Protein AF-A0A9X0BWH9-F1 (afdb_monomer)

Sequence (248 aa):
MVLLVTTDRILAALEVIPAARREELELPTTLEAQGPIAHEQLIRLARYLQTDPEYKDHVSHGPTVLSSLLRGTKVYVPPPPKKPEPSAEYLASKARLLAATEQESYNRLLNPNYQPNPDHADPHTSPYTTDGPVEEDTLTISLVSSIFISVLVTGFSVYAALTKFPTSQILASEAVKVLLGLFAALSVAVAESFLYWTYLGKVDRARVKERRVKERKVVIGAVGEENKAVDEGVEVGAEKEEIWGKGG

Nearest PDB structures (foldseek):
  8b6h-assembly1_EG  TM=3.932E-01  e=6.386E-01  Tetrahymena thermophila SB210

Organism: NCBI:txid1303715

Mean predicted aligned error: 21.17 Å

Structure (mmCIF, N/CA/C/O backbone):
data_AF-A0A9X0BWH9-F1
#
_entry.id   AF-A0A9X0BWH9-F1
#
loop_
_atom_site.group_PDB
_atom_site.id
_atom_site.type_symbol
_atom_site.label_atom_id
_atom_site.label_alt_id
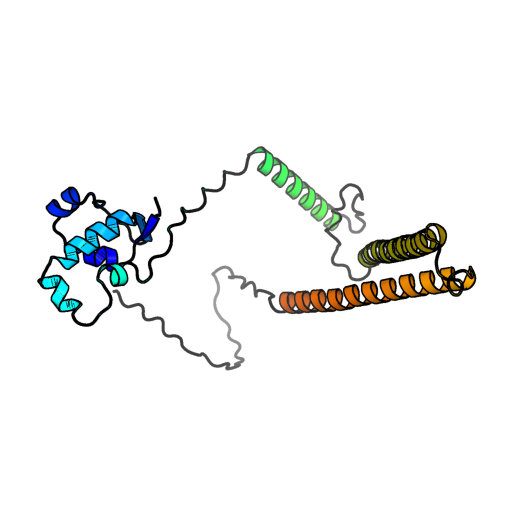_atom_site.label_comp_id
_atom_site.label_asym_id
_atom_site.label_entity_id
_atom_site.label_seq_id
_atom_site.pdbx_PDB_ins_code
_atom_site.Cartn_x
_atom_site.Cartn_y
_atom_site.Cartn_z
_atom_site.occupancy
_atom_site.B_iso_or_equiv
_atom_site.auth_seq_id
_atom_site.auth_comp_id
_atom_site.auth_asym_id
_atom_site.auth_atom_id
_atom_site.pdbx_PDB_model_num
ATOM 1 N N . MET A 1 1 ? -13.972 10.826 26.912 1.00 65.44 1 MET A N 1
ATOM 2 C CA . MET A 1 1 ? -14.413 9.658 27.708 1.00 65.44 1 MET A CA 1
ATOM 3 C C . MET A 1 1 ? -13.903 8.413 26.995 1.00 65.44 1 MET A C 1
ATOM 5 O O . MET A 1 1 ? -14.109 8.320 25.793 1.00 65.44 1 MET A O 1
ATOM 9 N N . VAL A 1 2 ? -13.155 7.534 27.669 1.00 78.88 2 VAL A N 1
ATOM 10 C CA . VAL A 1 2 ? -12.590 6.317 27.049 1.00 78.88 2 VAL A CA 1
ATOM 11 C C . VAL A 1 2 ? -13.646 5.213 27.068 1.00 78.88 2 VAL A C 1
ATOM 13 O O . VAL A 1 2 ? -14.221 4.938 28.124 1.00 78.88 2 VAL A O 1
ATOM 16 N N . LEU A 1 3 ? -13.899 4.607 25.906 1.00 86.19 3 LEU A N 1
ATOM 17 C CA . LEU A 1 3 ? -14.810 3.475 25.750 1.00 86.19 3 LEU A CA 1
ATOM 18 C C . LEU A 1 3 ? -14.009 2.173 25.727 1.00 86.19 3 LEU A C 1
ATOM 20 O O . LEU A 1 3 ? -12.965 2.076 25.078 1.00 86.19 3 LEU A O 1
ATOM 24 N N . LEU A 1 4 ? -14.502 1.179 26.449 1.00 85.62 4 LEU A N 1
ATOM 25 C CA . LEU A 1 4 ? -13.935 -0.156 26.549 1.00 85.62 4 LEU A CA 1
ATOM 26 C C . LEU A 1 4 ? -14.890 -1.154 25.897 1.00 85.62 4 LEU A C 1
ATOM 28 O O . LEU A 1 4 ? -16.089 -0.914 25.803 1.00 85.62 4 LEU A O 1
ATOM 32 N N . VAL A 1 5 ? -14.348 -2.265 25.425 1.00 87.19 5 VAL A N 1
ATOM 33 C CA . VAL A 1 5 ? -15.117 -3.369 24.856 1.00 87.19 5 VAL A CA 1
ATOM 34 C C . VAL A 1 5 ? -15.724 -4.191 25.989 1.00 87.19 5 VAL A C 1
ATOM 36 O O . VAL A 1 5 ? -15.010 -4.625 26.898 1.00 87.19 5 VAL A O 1
ATOM 39 N N . THR A 1 6 ? -17.034 -4.414 25.918 1.00 84.75 6 THR A N 1
ATOM 40 C CA . THR A 1 6 ? -17.780 -5.212 26.897 1.00 84.75 6 THR A CA 1
ATOM 41 C C . THR A 1 6 ? -17.412 -6.693 26.775 1.00 84.75 6 THR A C 1
ATOM 43 O O . THR A 1 6 ? -17.429 -7.254 25.679 1.00 84.75 6 THR A O 1
ATOM 46 N N . THR A 1 7 ? -17.077 -7.327 27.900 1.00 85.69 7 THR A N 1
ATOM 47 C CA . THR A 1 7 ? -16.707 -8.750 27.997 1.00 85.69 7 THR A CA 1
ATOM 48 C C . THR A 1 7 ? -17.787 -9.550 28.722 1.00 85.69 7 THR A C 1
ATOM 50 O O . THR A 1 7 ? -18.562 -8.989 29.496 1.00 85.69 7 THR A O 1
ATOM 53 N N . ASP A 1 8 ? -17.796 -10.873 28.549 1.00 83.31 8 ASP A N 1
ATOM 54 C CA . ASP A 1 8 ? -18.783 -11.767 29.182 1.00 83.31 8 ASP A CA 1
ATOM 55 C C . ASP A 1 8 ? -18.779 -11.669 30.714 1.00 83.31 8 ASP A C 1
ATOM 57 O O . ASP A 1 8 ? -19.807 -11.819 31.362 1.00 83.31 8 ASP A O 1
ATOM 61 N N . ARG A 1 9 ? -17.626 -11.337 31.310 1.00 81.25 9 ARG A N 1
ATOM 62 C CA . ARG A 1 9 ? -17.503 -11.096 32.756 1.00 81.25 9 ARG A CA 1
ATOM 63 C C . ARG A 1 9 ? -18.273 -9.863 33.206 1.00 81.25 9 ARG A C 1
ATOM 65 O O . ARG A 1 9 ? -18.855 -9.870 34.283 1.00 81.25 9 ARG A O 1
ATOM 72 N N . ILE A 1 10 ? -18.254 -8.809 32.392 1.00 83.69 10 ILE A N 1
ATOM 73 C CA . ILE A 1 10 ? -18.993 -7.573 32.661 1.00 83.69 10 ILE A CA 1
ATOM 74 C C . ILE A 1 10 ? -20.494 -7.830 32.487 1.00 83.69 10 ILE A C 1
ATOM 76 O O . ILE A 1 10 ? -21.277 -7.358 33.307 1.00 83.69 10 ILE A O 1
ATOM 80 N N . LEU A 1 11 ? -20.890 -8.617 31.480 1.00 84.19 11 LEU A N 1
ATOM 81 C CA . LEU A 1 11 ? -22.287 -9.016 31.270 1.00 84.19 11 LEU A CA 1
ATOM 82 C C . LEU A 1 11 ? -22.821 -9.861 32.435 1.00 84.19 11 LEU A C 1
ATOM 84 O O . LEU A 1 11 ? -23.846 -9.512 33.012 1.00 84.19 11 LEU A O 1
ATOM 88 N N . ALA A 1 12 ? -22.081 -10.890 32.857 1.00 82.50 12 ALA A N 1
ATOM 89 C CA . ALA A 1 12 ? -22.450 -11.714 34.008 1.00 82.50 12 ALA A CA 1
ATOM 90 C C . ALA A 1 12 ? -22.569 -10.882 35.297 1.00 82.50 12 ALA A C 1
ATOM 92 O O . ALA A 1 12 ? -23.511 -11.042 36.066 1.00 82.50 12 ALA A O 1
ATOM 93 N N . ALA A 1 13 ? -21.647 -9.941 35.516 1.00 79.62 13 ALA A N 1
ATOM 94 C CA . ALA A 1 13 ? -21.687 -9.051 36.672 1.00 79.62 13 ALA A CA 1
ATOM 95 C C . ALA A 1 13 ? -22.885 -8.081 36.649 1.00 79.62 13 ALA A C 1
ATOM 97 O O . ALA A 1 13 ? -23.398 -7.709 37.703 1.00 79.62 13 ALA A O 1
ATOM 98 N N . LEU A 1 14 ? -23.346 -7.676 35.463 1.00 79.75 14 LEU A N 1
ATOM 99 C CA . LEU A 1 14 ? -24.549 -6.859 35.302 1.00 79.75 14 LEU A CA 1
ATOM 100 C C . LEU A 1 14 ? -25.830 -7.650 35.565 1.00 79.75 14 LEU A C 1
ATOM 102 O O . LEU A 1 14 ? -26.753 -7.101 36.167 1.00 79.75 14 LEU A O 1
ATOM 106 N N . GLU A 1 15 ? -25.895 -8.914 35.140 1.00 81.06 15 GLU A N 1
ATOM 107 C CA . GLU A 1 15 ? -27.065 -9.781 35.336 1.00 81.06 15 GLU A CA 1
ATOM 108 C C . GLU A 1 15 ? -27.414 -9.983 36.812 1.00 81.06 15 GLU A C 1
ATOM 110 O O . GLU A 1 15 ? -28.594 -9.968 37.159 1.00 81.06 15 GLU A O 1
ATOM 115 N N . VAL A 1 16 ? -26.403 -10.055 37.681 1.00 80.50 16 VAL A N 1
ATOM 116 C CA . VAL A 1 16 ? -26.568 -10.181 39.141 1.00 80.50 16 VAL A CA 1
ATOM 117 C C . VAL A 1 16 ? -27.272 -8.958 39.758 1.00 80.50 16 VAL A C 1
ATOM 119 O O . VAL A 1 16 ? -27.914 -9.065 40.800 1.00 80.50 16 VAL A O 1
ATOM 122 N N . ILE A 1 17 ? -27.207 -7.786 39.116 1.00 76.81 17 ILE A N 1
ATOM 123 C CA . ILE A 1 17 ? -27.761 -6.538 39.658 1.00 76.81 17 ILE A CA 1
ATOM 124 C C . ILE A 1 17 ? -29.227 -6.361 39.211 1.00 76.81 17 ILE A C 1
ATOM 126 O O . ILE A 1 17 ? -29.485 -6.352 38.004 1.00 76.81 17 ILE A O 1
ATOM 130 N N . PRO A 1 18 ? -30.192 -6.123 40.125 1.00 76.25 18 PRO A N 1
ATOM 131 C CA . PRO A 1 18 ? -31.588 -5.842 39.775 1.00 76.25 18 PRO A CA 1
ATOM 132 C C . PRO A 1 18 ? -31.753 -4.574 38.925 1.00 76.25 18 PRO A C 1
ATOM 134 O O . PRO A 1 18 ? -31.081 -3.570 39.161 1.00 76.25 18 PRO A O 1
ATOM 137 N N . ALA A 1 19 ? -32.707 -4.573 37.987 1.00 69.69 19 ALA A N 1
ATOM 138 C CA . ALA A 1 19 ? -32.936 -3.465 37.048 1.00 69.69 19 ALA A CA 1
ATOM 139 C C . ALA A 1 19 ? -33.138 -2.092 37.727 1.00 69.69 19 ALA A C 1
ATOM 141 O O . ALA A 1 19 ? -32.613 -1.094 37.243 1.00 69.69 19 ALA A O 1
ATOM 142 N N . ALA A 1 20 ? -33.788 -2.052 38.896 1.00 70.38 20 ALA A N 1
ATOM 143 C CA . ALA A 1 20 ? -34.005 -0.822 39.666 1.00 70.38 20 ALA A CA 1
ATOM 144 C C . ALA A 1 20 ? -32.698 -0.125 40.100 1.00 70.38 20 ALA A C 1
ATOM 146 O O . ALA A 1 20 ? -32.633 1.099 40.153 1.00 70.38 20 ALA A O 1
ATOM 147 N N . ARG A 1 21 ? -31.633 -0.892 40.378 1.00 71.06 21 ARG A N 1
ATOM 148 C CA . ARG A 1 21 ? -30.311 -0.347 40.740 1.00 71.06 21 ARG A CA 1
ATOM 149 C C . ARG A 1 21 ? -29.479 0.036 39.516 1.00 71.06 21 ARG A C 1
ATOM 151 O O . ARG A 1 21 ? -28.554 0.833 39.636 1.00 71.06 21 ARG A O 1
ATOM 158 N N . ARG A 1 22 ? -29.794 -0.512 38.337 1.00 72.25 22 ARG A N 1
ATOM 159 C CA . ARG A 1 22 ? -29.106 -0.171 37.079 1.00 72.25 22 ARG A CA 1
ATOM 160 C C . ARG A 1 22 ? -29.438 1.254 36.636 1.00 72.25 22 ARG A C 1
ATOM 162 O O . ARG A 1 22 ? -28.537 1.971 36.207 1.00 72.25 22 ARG A O 1
ATOM 169 N N . GLU A 1 23 ? -30.691 1.671 36.812 1.00 71.44 23 GLU A N 1
ATOM 170 C CA . GLU A 1 23 ? -31.138 3.045 36.543 1.00 71.44 23 GLU A CA 1
ATOM 171 C C . GLU A 1 23 ? -30.507 4.055 37.512 1.00 71.44 23 GLU A C 1
ATOM 173 O O . GLU A 1 23 ? -30.049 5.111 37.084 1.00 71.44 23 GLU A O 1
ATOM 178 N N . GLU A 1 24 ? -30.382 3.701 38.795 1.00 73.25 24 GLU A N 1
ATOM 179 C CA . GLU A 1 24 ? -29.743 4.547 39.816 1.00 73.25 24 GLU A CA 1
ATOM 180 C C . GL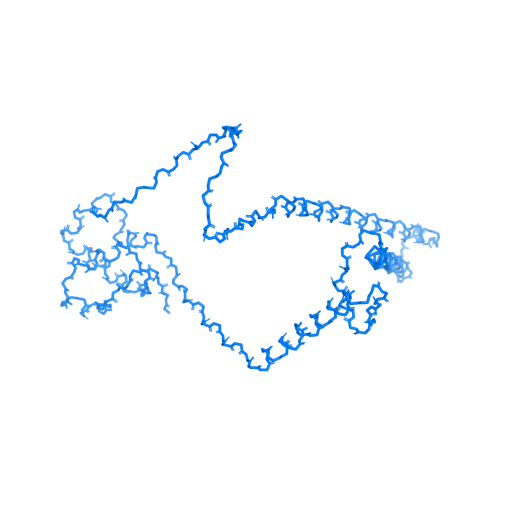U A 1 24 ? -28.234 4.754 39.567 1.00 73.25 24 GLU A C 1
ATOM 182 O O . GLU A 1 24 ? -27.687 5.808 39.886 1.00 73.25 24 GLU A O 1
ATOM 187 N N . LEU A 1 25 ? -27.549 3.768 38.971 1.00 67.38 25 LEU A N 1
ATOM 188 C CA . LEU A 1 25 ? -26.109 3.830 38.676 1.00 67.38 25 LEU A CA 1
ATOM 189 C C . LEU A 1 25 ? -25.762 4.412 37.287 1.00 67.38 25 LEU A C 1
ATOM 191 O O . LEU A 1 25 ? -24.572 4.507 36.959 1.00 67.38 25 LEU A O 1
ATOM 195 N N . GLU A 1 26 ? -26.759 4.827 36.495 1.00 70.75 26 GLU A N 1
ATOM 196 C CA . GLU A 1 26 ? -26.618 5.251 35.086 1.00 70.75 26 GLU A CA 1
ATOM 197 C C . GLU A 1 26 ? -25.954 4.173 34.202 1.00 70.75 26 GLU A C 1
ATOM 199 O O . GLU A 1 26 ? -25.126 4.458 33.323 1.00 70.75 26 GLU A O 1
ATOM 204 N N . LEU A 1 27 ? -26.274 2.903 34.464 1.00 71.19 27 LEU A N 1
ATOM 205 C CA . LEU A 1 27 ? -25.802 1.786 33.652 1.00 71.19 27 LEU A CA 1
ATOM 206 C C . LEU A 1 27 ? -26.703 1.632 32.416 1.00 71.19 27 LEU A C 1
ATOM 208 O O . LEU A 1 27 ? -27.922 1.771 32.535 1.00 71.19 27 LEU A O 1
ATOM 212 N N . PRO A 1 28 ? -26.147 1.328 31.228 1.00 68.44 28 PRO A N 1
ATOM 213 C CA . PRO A 1 28 ? -26.964 1.076 30.050 1.00 68.44 28 PRO A CA 1
ATOM 214 C C . PRO A 1 28 ? -27.880 -0.127 30.308 1.00 68.44 28 PRO A C 1
ATOM 216 O O . PRO A 1 28 ? -27.439 -1.176 30.777 1.00 68.44 28 PRO A O 1
ATOM 219 N N . THR A 1 29 ? -29.166 0.021 30.000 1.00 59.78 29 THR A N 1
ATOM 220 C CA . THR A 1 29 ? -30.195 -1.009 30.214 1.00 59.78 29 THR A CA 1
ATOM 221 C C . THR A 1 29 ? -30.012 -2.230 29.312 1.00 59.78 29 THR A C 1
ATOM 223 O O . THR A 1 29 ? -30.527 -3.301 29.622 1.00 59.78 29 THR A O 1
ATOM 226 N N . THR A 1 30 ? -29.245 -2.091 28.227 1.00 59.59 30 THR A N 1
ATOM 227 C CA . THR A 1 30 ? -28.864 -3.171 27.313 1.00 59.59 30 THR A CA 1
ATOM 228 C C . THR A 1 30 ? -27.383 -3.025 26.958 1.00 59.59 30 THR A C 1
ATOM 230 O O . THR A 1 30 ? -26.974 -2.026 26.371 1.00 59.59 30 THR A O 1
ATOM 233 N N . LEU A 1 31 ? -26.553 -3.990 27.365 1.00 68.06 31 LEU A N 1
ATOM 234 C CA . LEU A 1 31 ? -25.177 -4.103 26.880 1.00 68.06 31 LEU A CA 1
ATOM 235 C C . LEU A 1 31 ? -25.114 -5.258 25.895 1.00 68.06 31 LEU A C 1
ATOM 237 O O . LEU A 1 31 ? -25.458 -6.389 26.227 1.00 68.06 31 LEU A O 1
ATOM 241 N N . GLU A 1 32 ? -24.648 -4.964 24.691 1.00 72.25 32 GLU A N 1
ATOM 242 C CA . GLU A 1 32 ? -24.355 -5.980 23.690 1.00 72.25 32 GLU A CA 1
ATOM 243 C C . GLU A 1 32 ? -22.960 -6.567 23.940 1.00 72.25 32 GLU A C 1
ATOM 245 O O . GLU A 1 32 ? -22.032 -5.865 24.362 1.00 72.25 32 GLU A O 1
ATOM 250 N N . ALA A 1 33 ? -22.790 -7.862 23.666 1.00 70.31 33 ALA A N 1
ATOM 251 C CA . ALA A 1 33 ? -21.473 -8.487 23.678 1.00 70.31 33 ALA A CA 1
ATOM 252 C C . ALA A 1 33 ? -20.550 -7.742 22.698 1.00 70.31 33 ALA A C 1
ATOM 254 O O . ALA A 1 33 ? -20.916 -7.526 21.546 1.00 70.31 33 ALA A O 1
ATOM 255 N N . GLN A 1 34 ? -19.360 -7.335 23.159 1.00 71.38 34 GLN A N 1
ATOM 256 C CA . GLN A 1 34 ? -18.411 -6.477 22.425 1.00 71.38 34 GLN A CA 1
ATOM 257 C C . GLN A 1 34 ? -18.843 -5.009 22.207 1.00 71.38 34 GLN A C 1
ATOM 259 O O . GLN A 1 34 ? -18.142 -4.262 21.520 1.00 71.38 34 GLN A O 1
ATOM 264 N N . GLY A 1 35 ? -19.939 -4.553 22.819 1.00 78.50 35 GLY A N 1
ATOM 265 C CA . GLY A 1 35 ? -20.378 -3.158 22.749 1.00 78.50 35 GLY A CA 1
ATOM 266 C C . GLY A 1 35 ? -19.480 -2.186 23.535 1.00 78.50 35 GLY A C 1
ATOM 267 O O . GLY A 1 35 ? -18.651 -2.620 24.345 1.00 78.50 35 GLY A O 1
ATOM 268 N N . PRO A 1 36 ? -19.634 -0.866 23.329 1.00 83.44 36 PRO A N 1
ATOM 269 C CA . PRO A 1 36 ? -18.893 0.151 24.068 1.00 83.44 36 PRO A CA 1
ATOM 270 C C . PRO A 1 36 ? -19.440 0.344 25.490 1.00 83.44 36 PRO A C 1
ATOM 272 O O . PRO A 1 36 ? -20.611 0.668 25.672 1.00 83.44 36 PRO A O 1
ATOM 275 N N . ILE A 1 37 ? -18.571 0.245 26.496 1.00 82.00 37 ILE A N 1
ATOM 276 C CA . ILE A 1 37 ? -18.865 0.615 27.887 1.00 82.00 37 ILE A CA 1
ATOM 277 C C . ILE A 1 37 ? -17.932 1.736 28.354 1.00 82.00 37 ILE A C 1
ATOM 279 O O . ILE A 1 37 ? -16.727 1.711 28.084 1.00 82.00 37 ILE A O 1
ATOM 283 N N . ALA A 1 38 ? -18.461 2.745 29.051 1.00 86.44 38 ALA A N 1
ATOM 284 C CA . ALA A 1 38 ? -17.623 3.812 29.587 1.00 86.44 38 ALA A CA 1
ATOM 285 C C . ALA A 1 38 ? -16.824 3.320 30.803 1.00 86.44 38 ALA A C 1
ATOM 287 O O . ALA A 1 38 ? -17.342 2.622 31.675 1.00 86.44 38 ALA A O 1
ATOM 288 N N . HIS A 1 39 ? -15.563 3.744 30.908 1.00 84.50 39 HIS A N 1
ATOM 289 C CA . HIS A 1 39 ? -14.718 3.385 32.051 1.00 84.50 39 HIS A CA 1
ATOM 290 C C . HIS A 1 39 ? -15.324 3.795 33.412 1.00 84.50 39 HIS A C 1
ATOM 292 O O . HIS A 1 39 ? -15.269 3.029 34.369 1.00 84.50 39 HIS A O 1
ATOM 298 N N . GLU A 1 40 ? -15.986 4.955 33.487 1.00 85.00 40 GLU A N 1
ATOM 299 C CA . GLU A 1 40 ? -16.678 5.433 34.697 1.00 85.00 40 GLU A CA 1
ATOM 300 C C . GLU A 1 40 ? -17.807 4.495 35.151 1.00 85.00 40 GLU A C 1
ATOM 302 O O . GLU A 1 40 ? -17.987 4.256 36.346 1.00 85.00 40 GLU A O 1
ATOM 307 N N . GLN A 1 41 ? -18.540 3.912 34.199 1.00 84.44 41 GLN A N 1
ATOM 308 C CA . GLN A 1 41 ? -19.623 2.967 34.481 1.00 84.44 41 GLN A CA 1
ATOM 309 C C . GLN A 1 41 ? -19.074 1.674 35.095 1.00 84.44 41 GLN A C 1
ATOM 311 O O . GLN A 1 41 ? -19.633 1.166 36.066 1.00 84.44 41 GLN A O 1
ATOM 316 N N . LEU A 1 42 ? -17.923 1.195 34.608 1.00 85.00 42 LEU A N 1
ATOM 317 C CA . LEU A 1 42 ? -17.224 0.048 35.197 1.00 85.00 42 LEU A CA 1
ATOM 318 C C . LEU A 1 42 ? -16.743 0.321 36.622 1.00 85.00 42 LEU A C 1
ATOM 320 O O . LEU A 1 42 ? -16.823 -0.563 37.472 1.00 85.00 42 LEU A O 1
ATOM 324 N N . ILE A 1 43 ? -16.272 1.537 36.907 1.00 86.00 43 ILE A N 1
ATOM 325 C CA . ILE A 1 43 ? -15.848 1.918 38.259 1.00 86.00 43 ILE A CA 1
ATOM 326 C C . ILE A 1 43 ? -17.039 1.908 39.226 1.00 86.00 43 ILE A C 1
ATOM 328 O O . ILE A 1 43 ? -16.908 1.416 40.350 1.00 86.00 43 ILE A O 1
ATOM 332 N N . ARG A 1 44 ? -18.194 2.445 38.816 1.00 85.50 44 ARG A N 1
ATOM 333 C CA . ARG A 1 44 ? -19.414 2.447 39.644 1.00 85.50 44 ARG A CA 1
ATOM 334 C C . ARG A 1 44 ? -19.917 1.029 39.901 1.00 85.50 44 ARG A C 1
ATOM 336 O O . ARG A 1 44 ? -20.203 0.689 41.047 1.00 85.50 44 ARG A O 1
ATOM 343 N N . LEU A 1 45 ? -19.928 0.193 38.863 1.00 83.31 45 LEU A N 1
ATOM 344 C CA . LEU A 1 45 ? -20.291 -1.218 38.963 1.00 83.31 45 LEU A CA 1
ATOM 345 C C . LEU A 1 45 ? -19.347 -1.981 39.905 1.00 83.31 45 LEU A C 1
ATOM 347 O O . LEU A 1 45 ? -19.804 -2.701 40.788 1.00 83.31 45 LEU A O 1
ATOM 351 N N . ALA A 1 46 ? -18.035 -1.767 39.793 1.00 85.50 46 ALA A N 1
ATOM 352 C CA . ALA A 1 46 ? -17.062 -2.414 40.668 1.00 85.50 46 ALA A CA 1
ATOM 353 C C . ALA A 1 46 ? -17.207 -1.993 42.139 1.00 85.50 46 ALA A C 1
ATOM 355 O O . ALA A 1 46 ? -17.072 -2.836 43.024 1.00 85.50 46 ALA A O 1
ATOM 356 N N . ARG A 1 47 ? -17.501 -0.711 42.412 1.00 84.38 47 ARG A N 1
ATOM 357 C CA . ARG A 1 47 ? -17.764 -0.231 43.782 1.00 84.38 47 ARG A CA 1
ATOM 358 C C . ARG A 1 47 ? -19.000 -0.887 44.387 1.00 84.38 47 ARG A C 1
ATOM 360 O O . ARG A 1 47 ? -18.957 -1.271 45.550 1.00 84.38 47 ARG A O 1
ATOM 367 N N . TYR A 1 48 ? -20.064 -1.039 43.603 1.00 80.88 48 TYR A N 1
ATOM 368 C CA . TYR A 1 48 ? -21.293 -1.686 44.057 1.00 80.88 48 TYR A CA 1
ATOM 369 C C . TYR A 1 48 ? -21.065 -3.164 44.403 1.00 80.88 48 TYR A C 1
ATOM 371 O O . TYR A 1 48 ? -21.400 -3.615 45.496 1.00 80.88 48 TYR A O 1
ATOM 379 N N . LEU A 1 49 ? -20.390 -3.902 43.523 1.00 78.75 49 LEU A N 1
ATOM 380 C CA . LEU A 1 49 ? -20.064 -5.312 43.757 1.00 78.75 49 LEU A CA 1
ATOM 381 C C . LEU A 1 49 ? -19.086 -5.522 44.920 1.00 78.75 49 LEU A C 1
ATOM 383 O O . LEU A 1 49 ? -19.048 -6.589 45.518 1.00 78.75 49 LEU A O 1
ATOM 387 N N . GLN A 1 50 ? -18.291 -4.508 45.264 1.00 80.00 50 GLN A N 1
ATOM 388 C CA . GLN A 1 50 ? -17.417 -4.552 46.434 1.00 80.00 50 GLN A CA 1
ATOM 389 C C . GLN A 1 50 ? -18.186 -4.392 47.757 1.00 80.00 50 GLN A C 1
ATOM 391 O O . GLN A 1 50 ? -17.709 -4.858 48.794 1.00 80.00 50 GLN A O 1
ATOM 396 N N . THR A 1 51 ? -19.345 -3.726 47.735 1.00 79.00 51 THR A N 1
ATOM 397 C CA . THR A 1 51 ? -20.218 -3.571 48.911 1.00 79.00 51 THR A CA 1
ATOM 398 C C . THR A 1 51 ? -21.141 -4.764 49.147 1.00 79.00 51 THR A C 1
ATOM 400 O O . THR A 1 51 ? -21.683 -4.888 50.243 1.00 79.00 51 THR A O 1
ATOM 403 N N . ASP A 1 52 ? -21.291 -5.644 48.159 1.00 75.44 52 ASP A N 1
ATOM 404 C CA . ASP A 1 52 ? -22.126 -6.838 48.244 1.00 75.44 52 ASP A CA 1
ATOM 405 C C . ASP A 1 52 ? -21.354 -8.010 48.899 1.00 75.44 52 ASP A C 1
ATOM 407 O O . ASP A 1 52 ? -20.320 -8.435 48.367 1.00 75.44 52 ASP A O 1
ATOM 411 N N . PRO A 1 53 ? -21.788 -8.523 50.070 1.00 66.75 53 PRO A N 1
ATOM 412 C CA . PRO A 1 53 ? -21.096 -9.613 50.758 1.00 66.75 53 PRO A CA 1
ATOM 413 C C . PRO A 1 53 ? -21.148 -10.936 49.980 1.00 66.75 53 PRO A C 1
ATOM 415 O O . PRO A 1 53 ? -20.189 -11.701 50.052 1.00 66.75 53 PRO A O 1
ATOM 418 N N . GLU A 1 54 ? -22.205 -11.178 49.197 1.00 66.69 54 GLU A N 1
ATOM 419 C CA . GLU A 1 54 ? -22.406 -12.429 48.451 1.00 66.69 54 GLU A CA 1
ATOM 420 C C . GLU A 1 54 ? -21.411 -12.534 47.282 1.00 66.69 54 GLU A C 1
ATOM 422 O O . GLU A 1 54 ? -20.813 -13.579 47.036 1.00 66.69 54 GLU A O 1
ATOM 427 N N . TYR A 1 55 ? -21.118 -11.406 46.627 1.00 66.31 55 TYR A N 1
ATOM 428 C CA . TYR A 1 55 ? -20.108 -11.328 45.568 1.00 66.31 55 TYR A CA 1
ATOM 429 C C . TYR A 1 55 ? -18.667 -11.359 46.111 1.00 66.31 55 TYR A C 1
ATOM 431 O O . TYR A 1 55 ? -17.746 -11.857 45.455 1.00 66.31 55 TYR A O 1
ATOM 439 N N . LYS A 1 56 ? -18.451 -10.836 47.323 1.00 66.06 56 LYS A N 1
ATOM 440 C CA . LYS A 1 56 ? -17.131 -10.757 47.963 1.00 66.06 56 LYS A CA 1
ATOM 441 C C . LYS A 1 56 ? -16.566 -12.134 48.329 1.00 66.06 56 LYS A C 1
ATOM 443 O O . LYS A 1 56 ? -15.361 -12.345 48.154 1.00 66.06 56 LYS A O 1
ATOM 448 N N . ASP A 1 57 ? -17.412 -13.068 48.761 1.00 62.88 57 ASP A N 1
ATOM 449 C CA . ASP A 1 57 ? -16.998 -14.432 49.124 1.00 62.88 57 ASP A CA 1
ATOM 450 C C . ASP A 1 57 ? -16.416 -15.202 47.925 1.00 62.88 57 ASP A C 1
ATOM 452 O O . ASP A 1 57 ? -15.450 -15.956 48.067 1.00 62.88 57 ASP A O 1
ATOM 456 N N . HIS A 1 58 ? -16.897 -14.924 46.709 1.00 61.53 58 HIS A N 1
ATOM 457 C CA . HIS A 1 58 ? -16.388 -15.531 45.474 1.00 61.53 58 HIS A CA 1
ATOM 458 C C . HIS A 1 58 ? -15.006 -15.013 45.029 1.00 61.53 58 HIS A C 1
ATOM 460 O O . HIS A 1 58 ? -14.363 -15.635 44.179 1.00 61.53 58 HIS A O 1
ATOM 4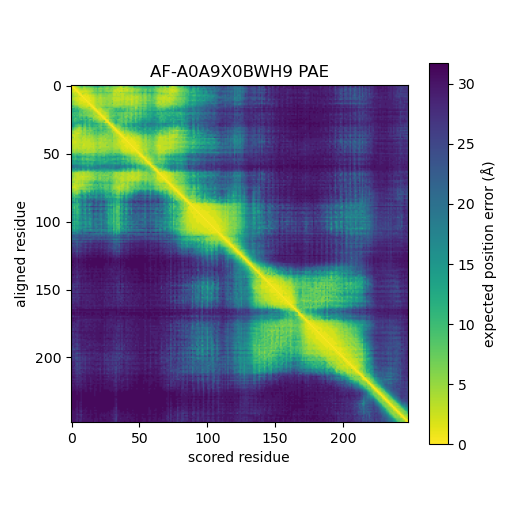66 N N . VAL A 1 59 ? -14.522 -13.894 45.584 1.00 61.59 59 VAL A N 1
ATOM 467 C CA . VAL A 1 59 ? -13.270 -13.224 45.162 1.00 61.59 59 VAL A CA 1
ATOM 468 C C . VAL A 1 59 ? -12.228 -13.182 46.295 1.00 61.59 59 VAL A C 1
ATOM 470 O O . VAL A 1 59 ? -11.174 -12.563 46.153 1.00 61.59 59 VAL A O 1
ATOM 473 N N . SER A 1 60 ? -12.469 -13.891 47.405 1.00 56.69 60 SER A N 1
ATOM 474 C CA . SER A 1 60 ? -11.729 -13.783 48.677 1.00 56.69 60 SER A CA 1
ATOM 475 C C . SER A 1 60 ? -10.201 -14.029 48.623 1.00 56.69 60 SER A C 1
ATOM 477 O O . SER A 1 60 ? -9.515 -13.757 49.607 1.00 56.69 60 SER A O 1
ATOM 479 N N . HIS A 1 61 ? -9.630 -14.481 47.498 1.00 51.47 61 HIS A N 1
ATOM 480 C CA . HIS A 1 61 ? -8.177 -14.648 47.306 1.00 51.47 61 HIS A CA 1
ATOM 481 C C . HIS A 1 61 ? -7.627 -14.039 45.997 1.00 51.47 61 HIS A C 1
ATOM 483 O O . HIS A 1 61 ? -6.568 -14.444 45.517 1.00 51.47 61 HIS A O 1
ATOM 489 N N . GLY A 1 62 ? -8.331 -13.070 45.400 1.00 57.38 62 GLY A N 1
ATOM 490 C CA . GLY A 1 62 ? -8.011 -12.526 44.076 1.00 57.38 62 GLY A CA 1
ATOM 491 C C . GLY A 1 62 ? -7.686 -11.025 44.024 1.00 57.38 62 GLY A C 1
ATOM 492 O O . GLY A 1 62 ? -7.819 -10.306 45.014 1.00 57.38 62 GLY A O 1
ATOM 493 N N . PRO A 1 63 ? -7.256 -10.527 42.848 1.00 64.06 63 PRO A N 1
ATOM 494 C CA . PRO A 1 63 ? -7.054 -9.099 42.604 1.00 64.06 63 PRO A CA 1
ATOM 495 C C . PRO A 1 63 ? -8.401 -8.339 42.682 1.00 64.06 63 PRO A C 1
ATOM 497 O O . PRO A 1 63 ? -9.465 -8.952 42.606 1.00 64.06 63 PRO A O 1
ATOM 500 N N . THR A 1 64 ? -8.378 -7.010 42.866 1.00 79.12 64 THR A N 1
ATOM 501 C CA . THR A 1 64 ? -9.581 -6.183 43.135 1.00 79.12 64 THR A CA 1
ATOM 502 C C . THR A 1 64 ? -10.729 -6.436 42.143 1.00 79.12 64 THR A C 1
ATOM 504 O O . THR A 1 64 ? -10.481 -6.703 40.969 1.00 79.12 64 THR A O 1
ATOM 507 N N . VAL A 1 65 ? -11.992 -6.289 42.568 1.00 82.31 65 VAL A N 1
ATOM 508 C CA . VAL A 1 65 ? -13.182 -6.512 41.709 1.00 82.31 65 VAL A CA 1
ATOM 509 C C . VAL A 1 65 ? -13.109 -5.730 40.391 1.00 82.31 65 VAL A C 1
ATOM 511 O O . VAL A 1 65 ? -13.418 -6.251 39.326 1.00 82.31 65 VAL A O 1
ATOM 514 N N . LEU A 1 66 ? -12.610 -4.494 40.424 1.00 83.25 66 LEU A N 1
ATOM 515 C CA . LEU A 1 66 ? -12.393 -3.713 39.206 1.00 83.25 66 LEU A CA 1
ATOM 516 C C . LEU A 1 66 ? -11.362 -4.368 38.273 1.00 83.25 66 LEU A C 1
ATOM 518 O O . LEU A 1 66 ? -11.560 -4.425 37.063 1.00 83.25 66 LEU A O 1
ATOM 522 N N . SER A 1 67 ? -10.264 -4.891 38.819 1.00 83.62 67 SER A N 1
ATOM 523 C CA . SER A 1 67 ? -9.228 -5.554 38.023 1.00 83.62 67 SER A CA 1
ATOM 524 C C . SER A 1 67 ? -9.704 -6.867 37.392 1.00 83.62 67 SER A C 1
ATOM 526 O O . SER A 1 67 ? -9.240 -7.216 36.306 1.00 83.62 67 SER A O 1
ATOM 528 N N . SER A 1 68 ? -10.649 -7.578 38.021 1.00 82.88 68 SER A N 1
ATOM 529 C CA . SER A 1 68 ? -11.230 -8.796 37.447 1.00 82.88 68 SER A CA 1
ATOM 530 C C . SER A 1 68 ? -12.170 -8.486 36.275 1.00 82.88 68 SER A C 1
ATOM 532 O O . SER A 1 68 ? -12.175 -9.248 35.302 1.00 82.88 68 SER A O 1
ATOM 534 N N . LEU A 1 69 ? -12.872 -7.345 36.335 1.00 83.50 69 LEU A N 1
ATOM 535 C CA . LEU A 1 69 ? -13.748 -6.816 35.281 1.00 83.50 69 LEU A CA 1
ATOM 536 C C . LEU A 1 69 ? -12.973 -6.210 34.103 1.00 83.50 69 LEU A C 1
ATOM 538 O O . LEU A 1 69 ? -13.354 -6.405 32.953 1.00 83.50 69 LEU A O 1
ATOM 542 N N . LEU A 1 70 ? -11.857 -5.523 34.370 1.00 85.38 70 LEU A N 1
ATOM 543 C CA . LEU A 1 70 ? -10.977 -4.961 33.334 1.00 85.38 70 LEU A CA 1
ATOM 544 C C . LEU A 1 70 ? -10.119 -6.026 32.632 1.00 85.38 70 LEU A C 1
ATOM 546 O O . LEU A 1 70 ? -9.479 -5.761 31.610 1.00 85.38 70 LEU A O 1
ATOM 550 N N . ARG A 1 71 ? -10.069 -7.252 33.164 1.00 80.81 71 ARG A N 1
ATOM 551 C CA . ARG A 1 71 ? -9.249 -8.315 32.588 1.00 80.81 71 ARG A CA 1
ATOM 552 C C . ARG A 1 71 ? -9.817 -8.739 31.234 1.00 80.81 71 ARG A C 1
ATOM 554 O O . ARG A 1 71 ? -10.877 -9.349 31.158 1.00 80.81 71 ARG A O 1
ATOM 561 N N . GLY A 1 72 ? -9.069 -8.445 30.173 1.00 77.31 72 GLY A N 1
ATOM 562 C CA . GLY A 1 72 ? -9.458 -8.762 28.797 1.00 77.31 72 GLY A CA 1
ATOM 563 C C . GLY A 1 72 ? -10.273 -7.670 28.100 1.00 77.31 72 GLY A C 1
ATOM 564 O O . GLY A 1 72 ? -10.602 -7.843 26.928 1.00 77.31 72 GLY A O 1
ATOM 565 N N . THR A 1 73 ? -10.555 -6.538 28.757 1.00 83.00 73 THR A N 1
ATOM 566 C CA . THR A 1 73 ? -11.166 -5.385 28.078 1.00 83.00 73 THR A CA 1
ATOM 567 C C . THR A 1 73 ? -10.146 -4.720 27.161 1.00 83.00 73 THR A C 1
ATOM 569 O O . THR A 1 73 ? -9.003 -4.486 27.560 1.00 83.00 73 THR A O 1
ATOM 572 N N . LYS A 1 74 ? -10.558 -4.389 25.939 1.00 84.25 74 LYS A N 1
ATOM 573 C CA . LYS A 1 74 ? -9.767 -3.599 24.986 1.00 84.25 74 LYS A CA 1
ATOM 574 C C . LYS A 1 74 ? -10.402 -2.226 24.816 1.00 84.25 74 LYS A C 1
ATOM 576 O O . LYS A 1 74 ? -11.578 -2.052 25.120 1.00 84.25 74 LYS A O 1
ATOM 581 N N . VAL A 1 75 ? -9.637 -1.254 24.332 1.00 87.06 75 VAL A N 1
ATOM 582 C CA . VAL A 1 75 ? -10.198 0.046 23.939 1.00 87.06 75 VAL A CA 1
ATOM 583 C C . VAL A 1 75 ? -11.152 -0.179 22.766 1.00 87.06 75 VAL A C 1
ATOM 585 O O . VAL A 1 75 ? -10.775 -0.822 21.786 1.00 87.06 75 VAL A O 1
ATOM 588 N N . TYR A 1 76 ? -12.384 0.317 22.881 1.00 84.19 76 TYR A N 1
ATOM 589 C CA . TYR A 1 76 ? -13.370 0.230 21.811 1.00 84.19 76 TYR A CA 1
ATOM 590 C C . TYR A 1 76 ? -12.972 1.180 20.682 1.00 84.19 76 TYR A C 1
ATOM 592 O O . TYR A 1 76 ? -12.876 2.394 20.875 1.00 84.19 76 TYR A O 1
ATOM 600 N N . VAL A 1 77 ? -12.744 0.611 19.502 1.00 83.38 77 VAL A N 1
ATOM 601 C CA . VAL A 1 77 ? -12.530 1.359 18.265 1.00 83.38 77 VAL A CA 1
ATOM 602 C C . VAL A 1 77 ? -13.809 1.212 17.446 1.00 83.38 77 VAL A C 1
ATOM 604 O O . VAL A 1 77 ? -14.192 0.076 17.159 1.00 83.38 77 VAL A O 1
ATOM 607 N N . PRO A 1 78 ? -14.497 2.315 17.098 1.00 79.50 78 PRO A N 1
ATOM 608 C CA . PRO A 1 78 ? -15.730 2.227 16.332 1.00 79.50 78 PRO A CA 1
ATOM 609 C C . PRO A 1 78 ? -15.465 1.531 14.992 1.00 79.50 78 PRO A C 1
ATOM 611 O O . PRO A 1 78 ? -14.384 1.710 14.417 1.00 79.50 78 PRO A O 1
ATOM 614 N N . PRO A 1 79 ? -16.431 0.747 14.481 1.00 80.00 79 PRO A N 1
ATOM 615 C CA . PRO A 1 79 ? -16.286 0.116 13.182 1.00 80.00 79 PRO A CA 1
ATOM 616 C C . PRO A 1 79 ? -15.995 1.197 12.135 1.00 80.00 79 PRO A C 1
ATOM 618 O O . PRO A 1 79 ? -16.598 2.277 12.188 1.00 80.00 79 PRO A O 1
ATOM 621 N N . PRO A 1 80 ? -15.061 0.944 11.202 1.00 80.56 80 PRO A N 1
ATOM 622 C CA . PRO A 1 80 ? -14.735 1.913 10.173 1.00 80.56 80 PRO A CA 1
ATOM 623 C C . PRO A 1 80 ? -16.019 2.297 9.429 1.00 80.56 80 PRO A C 1
ATOM 625 O O . PRO A 1 80 ? -16.861 1.425 9.178 1.00 80.56 80 PRO A O 1
ATOM 628 N N . PRO A 1 81 ? -16.198 3.587 9.095 1.00 78.94 81 PRO A N 1
ATOM 629 C CA . PRO A 1 81 ? -17.383 4.035 8.384 1.00 78.94 81 PRO A CA 1
ATOM 630 C C . PRO A 1 81 ? -17.570 3.190 7.123 1.00 78.94 81 PRO A C 1
ATOM 632 O O . PRO A 1 81 ? -16.595 2.815 6.461 1.00 78.94 81 PRO A O 1
ATOM 635 N N . LYS A 1 82 ? -18.829 2.871 6.803 1.00 76.31 82 LYS A N 1
ATOM 636 C CA . LYS A 1 82 ? -19.156 2.145 5.573 1.00 76.31 82 LYS A CA 1
ATOM 637 C C . LYS A 1 82 ? -18.530 2.908 4.409 1.00 76.31 82 LYS A C 1
ATOM 639 O O . LYS A 1 82 ? -18.718 4.119 4.297 1.00 76.31 82 LYS A O 1
ATOM 644 N N . LYS A 1 83 ? -17.739 2.208 3.592 1.00 75.88 83 LYS A N 1
ATOM 645 C CA . LYS A 1 83 ? -17.092 2.814 2.426 1.00 75.88 83 LYS A CA 1
ATOM 646 C C . LYS A 1 83 ? -18.183 3.477 1.577 1.00 75.88 83 LYS A C 1
ATOM 648 O O . LYS A 1 83 ? -19.223 2.842 1.389 1.00 75.88 83 LYS A O 1
ATOM 653 N N . PRO A 1 84 ? -17.978 4.721 1.112 1.00 76.69 84 PRO A N 1
ATOM 654 C CA . PRO A 1 84 ? -18.952 5.370 0.251 1.00 76.69 84 PRO A CA 1
ATOM 655 C C . PRO A 1 84 ? -19.205 4.486 -0.969 1.00 76.69 84 PRO A C 1
ATOM 657 O O . PRO A 1 84 ? -18.284 3.837 -1.476 1.00 76.69 84 PRO A O 1
ATOM 660 N N . GLU A 1 85 ? -20.458 4.442 -1.410 1.00 76.75 85 GLU A N 1
ATOM 661 C CA . GLU A 1 85 ? -20.803 3.756 -2.648 1.00 76.75 85 GLU A CA 1
ATOM 662 C C . GLU A 1 85 ? -19.994 4.384 -3.798 1.00 76.75 85 GLU A C 1
ATOM 664 O O . GLU A 1 85 ? -19.830 5.609 -3.841 1.00 76.75 85 GLU A O 1
ATOM 669 N N . PRO A 1 86 ? -19.408 3.571 -4.694 1.00 79.19 86 PRO A N 1
ATOM 670 C CA . PRO A 1 86 ? -18.607 4.091 -5.793 1.00 79.19 86 PRO A CA 1
ATOM 671 C C . PRO A 1 86 ? -19.461 5.005 -6.679 1.00 79.19 86 PRO A C 1
ATOM 673 O O . PRO A 1 86 ? -20.595 4.667 -7.015 1.00 79.19 86 PRO A O 1
ATOM 676 N N . SER A 1 87 ? -18.917 6.160 -7.072 1.00 86.75 87 SER A N 1
ATOM 677 C CA . SER A 1 87 ? -19.634 7.103 -7.933 1.00 86.75 87 SER A CA 1
ATOM 678 C C . SER A 1 87 ? -19.978 6.466 -9.286 1.00 86.75 87 SER A C 1
ATOM 680 O O . SER A 1 87 ? -19.204 5.680 -9.840 1.00 86.75 87 SER A O 1
ATOM 682 N N . ALA A 1 88 ? -21.135 6.823 -9.853 1.00 88.44 88 ALA A N 1
ATOM 683 C CA . ALA A 1 88 ? -21.569 6.311 -11.156 1.00 88.44 88 ALA A CA 1
ATOM 684 C C . ALA A 1 88 ? -20.569 6.652 -12.277 1.00 88.44 88 ALA A C 1
ATOM 686 O O . ALA A 1 88 ? -20.340 5.842 -13.173 1.00 88.44 88 ALA A O 1
ATOM 687 N N . GLU A 1 89 ? -19.909 7.810 -12.185 1.00 89.94 89 GLU A N 1
ATOM 688 C CA . GLU A 1 89 ? -18.842 8.212 -13.107 1.00 89.94 89 GLU A CA 1
ATOM 689 C C . GLU A 1 89 ? -17.638 7.263 -13.056 1.00 89.94 89 GLU A C 1
ATOM 691 O O . GLU A 1 89 ? -17.089 6.904 -14.099 1.00 89.94 89 GLU A O 1
ATOM 696 N N . TYR A 1 90 ? -17.249 6.806 -11.860 1.00 88.88 90 TYR A N 1
ATOM 697 C CA . TYR A 1 90 ? -16.155 5.848 -11.691 1.00 88.88 90 TYR A CA 1
ATOM 698 C C . TYR A 1 90 ? -16.510 4.471 -12.263 1.00 88.88 90 TYR A C 1
ATOM 700 O O . TYR A 1 90 ? -15.679 3.811 -12.885 1.00 88.88 90 TYR A O 1
ATOM 708 N N . LEU A 1 91 ? -17.758 4.029 -12.095 1.00 91.81 91 LEU A N 1
ATOM 709 C CA . LEU A 1 91 ? -18.216 2.779 -12.699 1.00 91.81 91 LEU A CA 1
ATOM 710 C C . LEU A 1 91 ? -18.262 2.877 -14.226 1.00 91.81 91 LEU A C 1
ATOM 712 O O . LEU A 1 91 ? -17.830 1.944 -14.902 1.00 91.81 91 LEU A O 1
ATOM 716 N N . A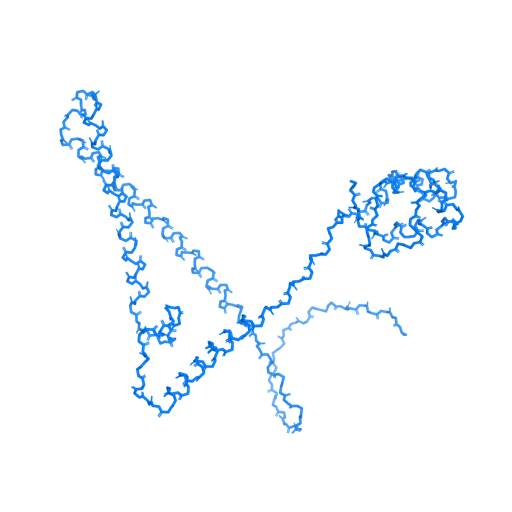LA A 1 92 ? -18.715 4.011 -14.763 1.00 91.88 92 ALA A N 1
ATOM 717 C CA . ALA A 1 92 ? -18.731 4.260 -16.199 1.00 91.88 92 ALA A CA 1
ATOM 718 C C . ALA A 1 92 ? -17.311 4.283 -16.791 1.00 91.88 92 ALA A C 1
ATOM 720 O O . ALA A 1 92 ? -17.071 3.664 -17.829 1.00 91.88 92 ALA A O 1
ATOM 721 N N . SER A 1 93 ? -16.351 4.933 -16.123 1.00 90.25 93 SER A N 1
ATOM 722 C CA . SER A 1 93 ? -14.956 4.958 -16.581 1.00 90.25 93 SER A CA 1
ATOM 723 C C . SER A 1 93 ? -14.302 3.579 -16.494 1.00 90.25 93 SER A C 1
ATOM 725 O O . SER A 1 93 ? -13.661 3.148 -17.453 1.00 90.25 93 SER A O 1
ATOM 727 N N . LYS A 1 94 ? -14.536 2.834 -15.408 1.00 92.56 94 LYS A N 1
ATOM 728 C CA . LYS A 1 94 ? -14.048 1.458 -15.258 1.00 92.56 94 LYS A CA 1
ATOM 729 C C . LYS A 1 94 ? -14.635 0.525 -16.317 1.00 92.56 94 LYS A C 1
ATOM 731 O O . LYS A 1 94 ? -13.892 -0.242 -16.921 1.00 92.56 94 LYS A O 1
ATOM 736 N N . ALA A 1 95 ? -15.943 0.596 -16.562 1.00 93.81 95 ALA A N 1
ATOM 737 C CA . ALA A 1 95 ? -16.601 -0.203 -17.592 1.00 93.81 95 ALA A CA 1
ATOM 738 C C . ALA A 1 95 ? -16.058 0.131 -18.988 1.00 93.81 95 ALA A C 1
ATOM 740 O O . ALA A 1 95 ? -15.796 -0.776 -19.772 1.00 93.81 95 ALA A O 1
ATOM 741 N N . ARG A 1 96 ? -15.809 1.418 -19.271 1.00 92.38 96 ARG A N 1
ATOM 742 C CA . ARG A 1 96 ? -15.189 1.856 -20.527 1.00 92.38 96 ARG A CA 1
ATOM 743 C C . ARG A 1 96 ? -13.775 1.298 -20.703 1.00 92.38 96 ARG A C 1
ATOM 745 O O . ARG A 1 96 ? -13.461 0.832 -21.793 1.00 92.38 96 ARG A O 1
ATOM 752 N N . LEU A 1 97 ? -12.937 1.342 -19.664 1.00 92.00 97 LEU A N 1
ATOM 753 C CA . LEU A 1 97 ? -11.577 0.790 -19.720 1.00 92.00 97 LEU A CA 1
ATOM 754 C C . LEU A 1 97 ? -11.602 -0.726 -19.935 1.00 92.00 97 LEU A C 1
ATOM 756 O O . LEU A 1 97 ? -10.897 -1.226 -20.804 1.00 92.00 97 LEU A O 1
ATOM 760 N N . LEU A 1 98 ? -12.466 -1.447 -19.214 1.00 92.38 98 LEU A N 1
ATOM 761 C CA . LEU A 1 98 ? -12.619 -2.893 -19.393 1.00 92.38 98 LEU A CA 1
ATOM 762 C C . LEU A 1 98 ? -13.083 -3.244 -20.810 1.00 92.38 98 LEU A C 1
ATOM 764 O O . LEU A 1 98 ? -12.476 -4.098 -21.451 1.00 92.38 98 LEU A O 1
ATOM 768 N N . ALA A 1 99 ? -14.086 -2.535 -21.332 1.00 92.44 99 ALA A N 1
ATOM 769 C CA . ALA A 1 99 ? -14.570 -2.745 -22.693 1.00 92.44 99 ALA A CA 1
ATOM 770 C C . ALA A 1 99 ? -13.481 -2.476 -23.747 1.00 92.44 99 ALA A C 1
ATOM 772 O O . ALA A 1 99 ? -13.366 -3.225 -24.713 1.00 92.44 99 ALA A O 1
ATOM 773 N N . ALA A 1 100 ? -12.648 -1.446 -23.554 1.00 90.12 100 ALA A N 1
ATOM 774 C CA . ALA A 1 100 ? -11.519 -1.174 -24.443 1.00 90.12 100 ALA A CA 1
ATOM 775 C C . ALA A 1 100 ? -10.495 -2.323 -24.426 1.00 90.12 100 ALA A C 1
ATOM 777 O O . ALA A 1 100 ? -10.113 -2.816 -25.486 1.00 90.12 100 ALA A O 1
ATOM 778 N N . THR A 1 101 ? -10.125 -2.813 -23.237 1.00 89.81 101 THR A N 1
ATOM 779 C CA . THR A 1 101 ? -9.187 -3.943 -23.111 1.00 89.81 101 THR A CA 1
ATOM 780 C C . THR A 1 101 ? -9.735 -5.236 -23.720 1.00 89.81 101 THR A C 1
ATOM 782 O O . THR A 1 101 ? -8.999 -5.974 -24.379 1.00 89.81 101 THR A O 1
ATOM 785 N N . GLU A 1 102 ? -11.033 -5.510 -23.554 1.00 90.19 102 GLU A N 1
ATOM 786 C CA . GLU A 1 102 ? -11.685 -6.684 -24.137 1.00 90.19 102 GLU A CA 1
ATOM 787 C C . GLU A 1 102 ? -11.700 -6.595 -25.666 1.00 90.19 102 GLU A C 1
ATOM 789 O O . GLU A 1 102 ? -11.325 -7.555 -26.342 1.00 90.19 102 GLU A O 1
ATOM 794 N N . GLN A 1 103 ? -12.025 -5.424 -26.218 1.00 89.44 103 GLN A N 1
ATOM 795 C CA . GLN A 1 103 ? -12.017 -5.200 -27.661 1.00 89.44 103 GLN A CA 1
ATOM 796 C C . GLN A 1 103 ? -10.625 -5.415 -28.267 1.00 89.44 103 GLN A C 1
ATOM 798 O O . GLN A 1 103 ? -10.491 -6.046 -29.317 1.00 89.44 103 GLN A O 1
ATOM 803 N N . GLU A 1 104 ? -9.573 -4.935 -27.605 1.00 85.69 104 GLU A N 1
ATOM 804 C CA . GLU A 1 104 ? -8.191 -5.173 -28.030 1.00 85.69 104 GLU A CA 1
ATOM 805 C C . GLU A 1 104 ? -7.820 -6.656 -27.974 1.00 85.69 104 GLU A C 1
ATOM 807 O O . GLU A 1 104 ? -7.173 -7.171 -28.892 1.00 85.69 104 GLU A O 1
ATOM 812 N N . SER A 1 105 ? -8.259 -7.361 -26.927 1.00 85.75 105 SER A N 1
ATOM 813 C CA . SER A 1 105 ? -8.038 -8.801 -26.801 1.00 85.75 105 SER A CA 1
ATOM 814 C C . SER A 1 105 ? -8.718 -9.574 -27.934 1.00 85.75 105 SER A C 1
ATOM 816 O O . SER A 1 105 ? -8.104 -10.457 -28.533 1.00 85.75 105 SER A O 1
ATOM 818 N N . TYR A 1 106 ? -9.936 -9.180 -28.305 1.00 87.69 106 TYR A N 1
ATOM 819 C CA . TYR A 1 106 ? -10.680 -9.784 -29.402 1.00 87.69 106 TYR A CA 1
ATOM 820 C C . TYR A 1 106 ? -10.020 -9.502 -30.757 1.00 87.69 106 TYR A C 1
ATOM 822 O O . TYR A 1 106 ? -9.809 -10.418 -31.553 1.00 87.69 106 TYR A O 1
ATOM 830 N N . ASN A 1 107 ? -9.594 -8.258 -30.993 1.00 87.81 107 ASN A N 1
ATOM 831 C CA . ASN A 1 107 ? -8.879 -7.876 -32.212 1.00 87.81 107 ASN A CA 1
ATOM 832 C C . ASN A 1 107 ? -7.572 -8.664 -32.396 1.00 87.81 107 ASN A C 1
ATOM 834 O O . ASN A 1 107 ? -7.231 -9.013 -33.527 1.00 87.81 107 ASN A O 1
ATOM 838 N N . ARG A 1 108 ? -6.872 -8.996 -31.302 1.00 85.88 108 ARG A N 1
ATOM 839 C CA . ARG A 1 108 ? -5.668 -9.843 -31.325 1.00 85.88 108 ARG A CA 1
ATOM 840 C C . ARG A 1 108 ? -5.964 -11.282 -31.751 1.00 85.88 108 ARG A C 1
ATOM 842 O O . ARG A 1 108 ? -5.150 -11.889 -32.437 1.00 85.88 108 ARG A O 1
ATOM 849 N N . LEU A 1 109 ? -7.110 -11.831 -31.347 1.00 87.44 109 LEU A N 1
ATOM 850 C CA . LEU A 1 109 ? -7.514 -13.190 -31.727 1.00 87.44 109 LEU A CA 1
ATOM 851 C C . LEU A 1 109 ? -7.952 -13.266 -33.191 1.00 87.44 109 LEU A C 1
ATOM 853 O O . LEU A 1 109 ? -7.694 -14.265 -33.859 1.00 87.44 109 LEU A O 1
ATOM 857 N N . LEU A 1 110 ? -8.599 -12.213 -33.692 1.00 90.12 110 LEU A N 1
ATOM 858 C CA . LEU A 1 110 ? -9.033 -12.144 -35.085 1.00 90.12 110 LEU A CA 1
ATOM 859 C C . LEU A 1 110 ? -7.882 -11.893 -36.061 1.00 90.12 110 LEU A C 1
ATOM 861 O O . LEU A 1 110 ? -7.897 -12.415 -37.173 1.00 90.12 110 LEU A O 1
ATOM 865 N N . ASN A 1 111 ? -6.898 -11.090 -35.659 1.00 86.94 111 ASN A N 1
ATOM 866 C CA . ASN A 1 111 ? -5.794 -10.685 -36.515 1.00 86.94 111 ASN A CA 1
ATOM 867 C C . ASN A 1 111 ? -4.465 -11.185 -35.924 1.00 86.94 111 ASN A C 1
ATOM 869 O O . ASN A 1 111 ? -3.931 -10.549 -35.015 1.00 86.94 111 ASN A O 1
ATOM 873 N N . PRO A 1 112 ? -3.865 -12.263 -36.464 1.00 80.75 112 PRO A N 1
ATOM 874 C CA . PRO A 1 112 ? -2.599 -12.798 -35.950 1.00 80.75 112 PRO A CA 1
ATOM 875 C C . PRO A 1 112 ? -1.419 -11.820 -36.097 1.00 80.75 112 PRO A C 1
ATOM 877 O O . PRO A 1 112 ? -0.423 -11.954 -35.397 1.00 80.75 112 PRO A O 1
ATOM 880 N N . ASN A 1 113 ? -1.547 -10.813 -36.969 1.00 83.69 113 ASN A N 1
ATOM 881 C CA . ASN A 1 113 ? -0.576 -9.730 -37.156 1.00 83.69 113 ASN A CA 1
ATOM 882 C C . ASN A 1 113 ? -0.992 -8.419 -36.457 1.00 83.69 113 ASN A C 1
ATOM 884 O O . ASN A 1 113 ? -0.507 -7.349 -36.824 1.00 83.69 113 ASN A O 1
ATOM 888 N N . TYR A 1 114 ? -1.924 -8.461 -35.500 1.00 79.62 114 TYR A N 1
ATOM 889 C CA . TYR A 1 114 ? -2.359 -7.270 -34.770 1.00 79.62 114 TYR A CA 1
ATOM 890 C C . TYR A 1 114 ? -1.207 -6.681 -33.949 1.00 79.62 114 TYR A C 1
ATOM 892 O O . TYR A 1 114 ? -0.751 -7.286 -32.977 1.00 79.62 114 TYR A O 1
ATOM 900 N N . GLN A 1 115 ? -0.760 -5.483 -34.322 1.00 75.62 115 GLN A N 1
ATOM 901 C CA . GLN A 1 115 ? 0.172 -4.693 -33.525 1.00 75.62 115 GLN A CA 1
ATOM 902 C C . GLN A 1 115 ? -0.628 -3.724 -32.639 1.00 75.62 115 GLN A C 1
ATOM 904 O O . GLN A 1 115 ? -1.421 -2.944 -33.171 1.00 75.62 115 GLN A O 1
ATOM 909 N N . PRO A 1 116 ? -0.465 -3.771 -31.304 1.00 68.56 116 PRO A N 1
ATOM 910 C CA . PRO A 1 116 ? -1.109 -2.821 -30.402 1.00 68.56 116 PRO A CA 1
ATOM 911 C C . PRO A 1 116 ? -0.675 -1.386 -30.723 1.00 68.56 116 PRO A C 1
ATOM 913 O O . PRO A 1 116 ? 0.500 -1.142 -30.993 1.00 68.56 116 PRO A O 1
ATOM 916 N N . ASN A 1 117 ? -1.607 -0.432 -30.669 1.00 71.38 117 ASN A N 1
ATOM 917 C CA . ASN A 1 117 ? -1.280 0.982 -30.832 1.00 71.38 117 ASN A CA 1
ATOM 918 C C . ASN A 1 117 ? -0.451 1.458 -29.615 1.00 71.38 117 ASN A C 1
ATOM 920 O O . ASN A 1 117 ? -0.936 1.317 -28.489 1.00 71.38 117 ASN A O 1
ATOM 924 N N . PRO A 1 118 ? 0.762 2.018 -29.792 1.00 63.44 118 PRO A N 1
ATOM 925 C CA . PRO A 1 118 ? 1.650 2.388 -28.683 1.00 63.44 118 PRO A CA 1
ATOM 926 C C . PRO A 1 118 ? 1.054 3.415 -27.708 1.00 63.44 118 PRO A C 1
ATOM 928 O O . PRO A 1 118 ? 1.409 3.401 -26.536 1.00 63.44 118 PRO A O 1
ATOM 931 N N . ASP A 1 119 ? 0.102 4.245 -28.145 1.00 64.50 119 ASP A N 1
ATOM 932 C CA . ASP A 1 119 ? -0.557 5.243 -27.285 1.00 64.50 119 ASP A CA 1
ATOM 933 C C . ASP A 1 119 ? -1.520 4.636 -26.248 1.00 64.50 119 ASP A C 1
ATOM 935 O O . ASP A 1 119 ? -1.914 5.309 -25.299 1.00 64.50 119 ASP A O 1
ATOM 939 N N . HIS A 1 120 ? -1.952 3.389 -26.453 1.00 58.72 120 HIS A N 1
ATOM 940 C CA . HIS A 1 120 ? -2.864 2.659 -25.557 1.00 58.72 120 HIS A CA 1
ATOM 941 C C . HIS A 1 120 ? -2.172 1.458 -24.900 1.00 58.72 120 HIS A C 1
ATOM 943 O O . HIS A 1 120 ? -2.801 0.699 -24.164 1.00 58.72 120 HIS A O 1
ATOM 949 N N . ALA A 1 121 ? -0.871 1.286 -25.155 1.00 58.38 121 ALA A N 1
ATOM 950 C CA . ALA A 1 121 ? -0.071 0.274 -24.499 1.00 58.38 121 ALA A CA 1
ATOM 951 C C . ALA A 1 121 ? 0.100 0.665 -23.030 1.00 58.38 121 ALA A C 1
ATOM 953 O O . ALA A 1 121 ? 0.786 1.626 -22.685 1.00 58.38 121 ALA A O 1
ATOM 954 N N . ASP A 1 122 ? -0.565 -0.091 -22.168 1.00 55.59 122 ASP A N 1
ATOM 955 C CA . ASP A 1 122 ? -0.432 0.010 -20.727 1.00 55.59 122 ASP A CA 1
ATOM 956 C C . ASP A 1 122 ? 1.053 -0.223 -20.361 1.00 55.59 122 ASP A C 1
ATOM 958 O O . ASP A 1 122 ? 1.560 -1.325 -20.601 1.00 55.59 122 ASP A O 1
ATOM 962 N N . PRO A 1 123 ? 1.785 0.768 -19.807 1.00 56.78 123 PRO A N 1
ATOM 963 C CA . PRO A 1 123 ? 3.235 0.670 -19.587 1.00 56.78 123 PRO A CA 1
ATOM 964 C C . PRO A 1 123 ? 3.634 -0.478 -18.652 1.00 56.78 123 PRO A C 1
ATOM 966 O O . PRO A 1 123 ? 4.798 -0.855 -18.580 1.00 56.78 123 PRO A O 1
ATOM 969 N N . HIS A 1 124 ? 2.662 -1.016 -17.912 1.00 51.47 124 HIS A N 1
ATOM 970 C CA . HIS A 1 124 ? 2.832 -2.074 -16.923 1.00 51.47 124 HIS A CA 1
ATOM 971 C C . HIS A 1 124 ? 2.302 -3.439 -17.377 1.00 51.47 124 HIS A C 1
ATOM 973 O O . HIS A 1 124 ? 2.531 -4.436 -16.690 1.00 51.47 124 HIS A O 1
ATOM 979 N N . THR A 1 125 ? 1.632 -3.516 -18.531 1.00 51.16 125 THR A N 1
ATOM 980 C CA . THR A 1 125 ? 1.168 -4.786 -19.099 1.00 51.16 125 THR A CA 1
ATOM 981 C C . THR A 1 125 ? 2.149 -5.230 -20.177 1.00 51.16 125 THR A C 1
ATOM 983 O O . THR A 1 125 ? 1.871 -5.209 -21.374 1.00 51.16 125 THR A O 1
ATOM 986 N N . SER A 1 126 ? 3.334 -5.648 -19.735 1.00 46.25 126 SER A N 1
ATOM 987 C CA . SER A 1 126 ? 4.215 -6.456 -20.573 1.00 46.25 126 SER A CA 1
ATOM 988 C C . SER A 1 126 ? 3.492 -7.771 -20.908 1.00 46.25 126 SER A C 1
ATOM 990 O O . SER A 1 126 ? 2.968 -8.425 -19.994 1.00 46.25 126 SER A O 1
ATOM 992 N N . PRO A 1 127 ? 3.422 -8.191 -22.187 1.00 47.53 127 PRO A N 1
ATOM 993 C CA . PRO A 1 127 ? 3.034 -9.552 -22.498 1.00 47.53 127 PRO A CA 1
ATOM 994 C C . PRO A 1 127 ? 4.035 -10.458 -21.795 1.00 47.53 127 PRO A C 1
ATOM 996 O O . PRO A 1 127 ? 5.238 -10.222 -21.829 1.00 47.53 127 PRO A O 1
ATOM 999 N N . TYR A 1 128 ? 3.539 -11.512 -21.164 1.00 46.03 128 TYR A N 1
ATOM 1000 C CA . TYR A 1 128 ? 4.350 -12.606 -20.647 1.00 46.03 128 TYR A CA 1
ATOM 1001 C C . TYR A 1 128 ? 4.971 -13.381 -21.828 1.00 46.03 128 TYR A C 1
ATOM 1003 O O . TYR A 1 128 ? 4.659 -14.541 -22.070 1.00 46.03 128 TYR A O 1
ATOM 1011 N N . THR A 1 129 ? 5.799 -12.709 -22.619 1.00 41.31 129 THR A N 1
ATOM 1012 C CA . THR A 1 129 ? 6.741 -13.265 -23.574 1.00 41.31 129 THR A CA 1
ATOM 1013 C C . THR A 1 129 ? 8.103 -13.021 -22.962 1.00 41.31 129 THR A C 1
ATOM 1015 O O . THR A 1 129 ? 8.604 -11.900 -22.928 1.00 41.31 129 THR A O 1
ATOM 1018 N N . THR A 1 130 ? 8.649 -14.094 -22.401 1.00 48.31 130 THR A N 1
ATOM 1019 C CA . THR A 1 130 ? 10.084 -14.359 -22.369 1.00 48.31 130 THR A CA 1
ATOM 1020 C C . THR A 1 130 ? 10.765 -13.665 -23.557 1.00 48.31 130 THR A C 1
ATOM 1022 O O . THR A 1 130 ? 10.344 -13.875 -24.690 1.00 48.31 130 THR A O 1
ATOM 1025 N N . ASP A 1 131 ? 11.766 -12.836 -23.258 1.00 43.19 131 ASP A N 1
ATOM 1026 C CA . ASP A 1 131 ? 12.669 -12.130 -24.183 1.00 43.19 131 ASP A CA 1
ATOM 1027 C C . ASP A 1 131 ? 12.232 -10.714 -24.626 1.00 43.19 131 ASP A C 1
ATOM 1029 O O . ASP A 1 131 ? 11.704 -10.493 -25.714 1.00 43.19 131 ASP A O 1
ATOM 1033 N N . GLY A 1 132 ? 12.535 -9.714 -23.785 1.00 38.88 132 GLY A N 1
ATOM 1034 C CA . GLY A 1 132 ? 12.490 -8.287 -24.133 1.00 38.88 132 GLY A CA 1
ATOM 1035 C C . GLY A 1 132 ? 13.298 -7.423 -23.139 1.00 38.88 132 GLY A C 1
ATOM 1036 O O . GLY A 1 132 ? 12.978 -7.447 -21.953 1.00 38.88 132 GLY A O 1
ATOM 1037 N N . PRO A 1 133 ? 14.315 -6.648 -23.576 1.00 47.25 133 PRO A N 1
ATOM 1038 C CA . PRO A 1 133 ? 15.336 -6.021 -22.712 1.00 47.25 133 PRO A CA 1
ATOM 1039 C C . PRO A 1 133 ? 14.907 -4.704 -22.027 1.00 47.25 133 PRO A C 1
ATOM 1041 O O . PRO A 1 133 ? 15.731 -3.986 -21.473 1.00 47.25 133 PRO A O 1
ATOM 1044 N N . VAL A 1 134 ? 13.622 -4.343 -22.051 1.00 50.16 134 VAL A N 1
ATOM 1045 C CA . VAL A 1 134 ? 13.197 -2.955 -21.769 1.00 50.16 134 VAL A CA 1
ATOM 1046 C C . VAL A 1 134 ? 13.062 -2.643 -20.266 1.00 50.16 134 VAL A C 1
ATOM 1048 O O . VAL A 1 134 ? 13.305 -1.514 -19.837 1.00 50.16 134 VAL A O 1
ATOM 1051 N N . GLU A 1 135 ? 12.742 -3.641 -19.436 1.00 51.00 135 GLU A N 1
ATOM 1052 C CA . GLU A 1 135 ? 12.737 -3.488 -17.968 1.00 51.00 135 GLU A CA 1
ATOM 1053 C C . GLU A 1 135 ? 14.168 -3.426 -17.407 1.00 51.00 135 GLU A C 1
ATOM 1055 O O . GLU A 1 135 ? 14.442 -2.665 -16.483 1.00 51.00 135 GLU A O 1
ATOM 1060 N N . GLU A 1 136 ? 15.116 -4.161 -17.996 1.00 52.38 136 GLU A N 1
ATOM 1061 C CA . GLU A 1 136 ? 16.523 -4.071 -17.593 1.00 52.38 136 GLU A CA 1
ATOM 1062 C C . GLU A 1 136 ? 17.134 -2.734 -18.009 1.00 52.38 136 GLU A C 1
ATOM 1064 O O . GLU A 1 136 ? 17.824 -2.117 -17.197 1.00 52.38 136 GLU A O 1
ATOM 1069 N N . ASP A 1 137 ? 16.830 -2.237 -19.211 1.00 53.16 137 ASP A N 1
ATOM 1070 C CA . ASP A 1 137 ? 17.421 -1.007 -19.744 1.00 53.16 137 ASP A CA 1
ATOM 1071 C C . ASP A 1 137 ? 17.014 0.252 -18.969 1.00 53.16 137 ASP A C 1
ATOM 1073 O O . ASP A 1 137 ? 17.841 1.137 -18.775 1.00 53.16 137 ASP A O 1
ATOM 1077 N N . THR A 1 138 ? 15.782 0.354 -18.460 1.00 56.88 138 THR A N 1
ATOM 1078 C CA . THR A 1 138 ? 15.349 1.542 -17.691 1.00 56.88 138 THR A CA 1
ATOM 1079 C C . THR A 1 138 ? 15.867 1.535 -16.254 1.00 56.88 138 THR A C 1
ATOM 1081 O O . THR A 1 138 ? 16.329 2.573 -15.763 1.00 56.88 138 THR A O 1
ATOM 1084 N N . LEU A 1 139 ? 15.865 0.372 -15.589 1.00 57.44 139 LEU A N 1
ATOM 1085 C CA . LEU A 1 139 ? 16.496 0.216 -14.278 1.00 57.44 139 LEU A CA 1
ATOM 1086 C C . LEU A 1 139 ? 18.012 0.420 -14.367 1.00 57.44 139 LEU A C 1
ATOM 1088 O O . LEU A 1 139 ? 18.577 1.089 -13.502 1.00 57.44 139 LEU A O 1
ATOM 1092 N N . THR A 1 140 ? 18.674 -0.070 -15.418 1.00 60.22 140 THR A N 1
ATOM 1093 C CA . THR A 1 140 ? 20.111 0.169 -15.628 1.00 60.22 140 THR A CA 1
ATOM 1094 C C . THR A 1 140 ? 20.410 1.614 -16.017 1.00 60.22 140 THR A C 1
ATOM 1096 O O . THR A 1 140 ? 21.351 2.177 -15.459 1.00 60.22 140 THR A O 1
ATOM 1099 N N . ILE A 1 141 ? 19.602 2.274 -16.858 1.00 67.56 141 ILE A N 1
ATOM 1100 C CA . ILE A 1 141 ? 19.771 3.708 -17.164 1.00 67.56 141 ILE A CA 1
ATOM 1101 C C . ILE A 1 141 ? 19.607 4.569 -15.915 1.00 67.56 141 ILE A C 1
ATOM 1103 O O . ILE A 1 141 ? 20.445 5.436 -15.658 1.00 67.56 141 ILE A O 1
ATOM 1107 N N . SER A 1 142 ? 18.581 4.317 -15.098 1.00 72.31 142 SER A N 1
ATOM 1108 C CA . SER A 1 142 ? 18.374 5.079 -13.865 1.00 72.31 142 SER A CA 1
ATOM 1109 C C . SER A 1 142 ? 19.472 4.800 -12.837 1.00 72.31 142 SER A C 1
ATOM 1111 O O . SER A 1 142 ? 19.880 5.713 -12.119 1.00 72.31 142 SER A O 1
ATOM 1113 N N . LEU A 1 143 ? 19.973 3.563 -12.763 1.00 71.56 143 LEU A N 1
ATOM 1114 C CA . LEU A 1 143 ? 21.023 3.168 -11.826 1.00 71.56 143 LEU A CA 1
ATOM 1115 C C . LEU A 1 143 ? 22.372 3.770 -12.212 1.00 71.56 143 LEU A C 1
ATOM 1117 O O . LEU A 1 143 ? 23.016 4.404 -11.378 1.00 71.56 143 LEU A O 1
ATOM 1121 N N . VAL A 1 144 ? 22.773 3.633 -13.476 1.00 79.06 144 VAL A N 1
ATOM 1122 C CA . VAL A 1 144 ? 24.018 4.218 -13.988 1.00 79.06 144 VAL A CA 1
ATOM 1123 C C . VAL A 1 144 ? 23.959 5.738 -13.883 1.00 79.06 144 VAL A C 1
ATOM 1125 O O . VAL A 1 144 ? 24.924 6.348 -13.430 1.00 79.06 144 VAL A O 1
ATOM 1128 N N . SER A 1 145 ? 22.815 6.355 -14.201 1.00 73.00 145 SER A N 1
ATOM 1129 C CA . SER A 1 145 ? 22.626 7.797 -14.026 1.00 73.00 145 SER A CA 1
ATOM 1130 C C . SER A 1 145 ? 22.713 8.222 -12.555 1.00 73.00 145 SER A C 1
ATOM 1132 O O . SER A 1 145 ? 23.295 9.265 -12.269 1.00 73.00 145 SER A O 1
ATOM 1134 N N . SER A 1 146 ? 22.172 7.441 -11.615 1.00 79.19 146 SER A N 1
ATOM 1135 C CA . SER A 1 146 ? 22.239 7.750 -10.178 1.00 79.19 146 SER A CA 1
ATOM 1136 C C . SER A 1 146 ? 23.666 7.646 -9.635 1.00 79.19 146 SER A C 1
ATOM 1138 O O . SER A 1 146 ? 24.127 8.588 -8.991 1.00 79.19 146 SER A O 1
ATOM 1140 N N . ILE A 1 147 ? 24.377 6.554 -9.951 1.00 80.06 147 ILE A N 1
ATOM 1141 C CA . ILE A 1 147 ? 25.803 6.363 -9.621 1.00 80.06 147 ILE A CA 1
ATOM 1142 C C . ILE A 1 147 ? 26.637 7.508 -10.210 1.00 80.06 147 ILE A C 1
ATOM 1144 O O . ILE A 1 147 ? 27.518 8.068 -9.562 1.00 80.06 147 ILE A O 1
ATOM 1148 N N . PHE A 1 148 ? 26.367 7.880 -11.461 1.00 80.00 148 PHE A N 1
ATOM 1149 C CA . PHE A 1 148 ? 27.141 8.901 -12.155 1.00 80.00 148 PHE A CA 1
ATOM 1150 C C . PHE A 1 148 ? 26.937 10.283 -11.527 1.00 80.00 148 PHE A C 1
ATOM 1152 O O . PHE A 1 148 ? 27.905 11.006 -11.286 1.00 80.00 148 PHE A O 1
ATOM 1159 N N . ILE A 1 149 ? 25.693 10.634 -11.193 1.00 81.06 149 ILE A N 1
ATOM 1160 C CA . ILE A 1 149 ? 25.369 11.908 -10.544 1.00 81.06 149 ILE A CA 1
ATOM 1161 C C . ILE A 1 149 ? 25.954 11.963 -9.122 1.00 81.06 149 ILE A C 1
ATOM 1163 O O . ILE A 1 149 ? 26.508 12.999 -8.751 1.00 81.06 149 ILE A O 1
ATOM 1167 N N . SER A 1 150 ? 25.909 10.880 -8.337 1.00 81.00 150 SER A N 1
ATOM 1168 C CA . SER A 1 150 ? 26.460 10.860 -6.970 1.00 81.00 150 SER A CA 1
ATOM 1169 C C . SER A 1 150 ? 27.990 10.982 -6.952 1.00 81.00 150 SER A C 1
ATOM 1171 O O . SER A 1 150 ? 28.537 11.768 -6.169 1.00 81.00 150 SER A O 1
ATOM 1173 N N . VAL A 1 151 ? 28.682 10.286 -7.861 1.00 80.00 151 VAL A N 1
ATOM 1174 C CA . VAL A 1 151 ? 30.137 10.369 -8.087 1.00 80.00 151 VAL A CA 1
ATOM 1175 C C . VAL A 1 151 ? 30.545 11.779 -8.516 1.00 80.00 151 VAL A C 1
ATOM 1177 O O . VAL A 1 151 ? 31.489 12.338 -7.952 1.00 80.00 151 VAL A O 1
ATOM 1180 N N . LEU A 1 152 ? 29.820 12.388 -9.462 1.00 78.94 152 LEU A N 1
ATOM 1181 C CA . LEU A 1 152 ? 30.098 13.751 -9.922 1.00 78.94 152 LEU A CA 1
ATOM 1182 C C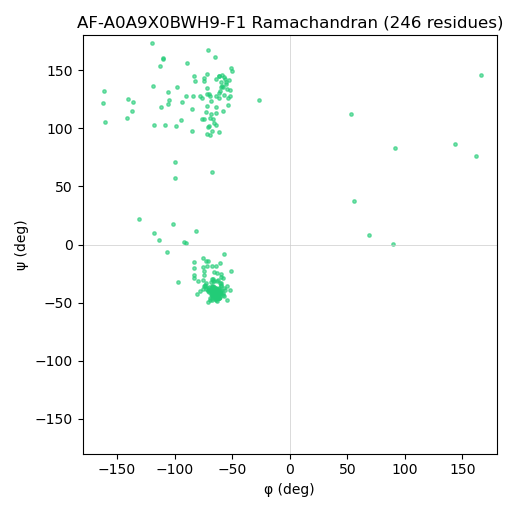 . LEU A 1 152 ? 29.876 14.791 -8.823 1.00 78.94 152 LEU A C 1
ATOM 1184 O O . LEU A 1 152 ? 30.740 15.641 -8.608 1.00 78.94 152 LEU A O 1
ATOM 1188 N N . VAL A 1 153 ? 28.753 14.721 -8.104 1.00 81.75 153 VAL A N 1
ATOM 1189 C CA . VAL A 1 153 ? 28.429 15.677 -7.034 1.00 81.75 153 VAL A CA 1
ATOM 1190 C C . VAL A 1 153 ? 29.401 15.530 -5.867 1.00 81.75 153 VAL A C 1
ATOM 1192 O O . VAL A 1 153 ? 29.893 16.535 -5.358 1.00 81.75 153 VAL A O 1
ATOM 1195 N N . THR A 1 154 ? 29.745 14.302 -5.476 1.00 82.31 154 THR A N 1
ATOM 1196 C CA . THR A 1 154 ? 30.687 14.043 -4.377 1.00 82.31 154 THR A CA 1
ATOM 1197 C C . THR A 1 154 ? 32.111 14.446 -4.759 1.00 82.31 154 THR A C 1
ATOM 1199 O O . THR A 1 154 ? 32.768 15.153 -3.996 1.00 82.31 154 THR A O 1
ATOM 1202 N N . GLY A 1 155 ? 32.581 14.078 -5.955 1.00 75.19 155 GLY A N 1
ATOM 1203 C CA . GLY A 1 155 ? 33.902 14.469 -6.457 1.00 75.19 155 GLY A CA 1
ATOM 1204 C C . GLY A 1 155 ? 34.045 15.987 -6.593 1.00 75.19 155 GLY A C 1
ATOM 1205 O O . GLY A 1 155 ? 35.021 16.565 -6.104 1.00 75.19 155 GLY A O 1
ATOM 1206 N N . PHE A 1 156 ? 33.040 16.651 -7.175 1.00 79.06 156 PHE A N 1
ATOM 1207 C CA . PHE A 1 156 ? 33.018 18.109 -7.300 1.00 79.06 156 PHE A CA 1
ATOM 1208 C C . PHE A 1 156 ? 32.899 18.801 -5.937 1.00 79.06 156 PHE A C 1
ATOM 1210 O O . PHE A 1 156 ? 33.588 19.790 -5.704 1.00 79.06 156 PHE A O 1
ATOM 1217 N N . SER A 1 157 ? 32.100 18.271 -5.006 1.00 79.56 157 SER A N 1
ATOM 1218 C CA . SER A 1 157 ? 31.962 18.818 -3.650 1.00 79.56 157 SER A CA 1
ATOM 1219 C C . SER A 1 157 ? 33.263 18.718 -2.852 1.00 79.56 157 SER A C 1
ATOM 1221 O O . SER A 1 157 ? 33.645 19.680 -2.188 1.00 79.56 157 SER A O 1
ATOM 1223 N N . VAL A 1 158 ? 33.973 17.587 -2.924 1.00 78.62 158 VAL A N 1
ATOM 1224 C CA . VAL A 1 158 ? 35.274 17.408 -2.254 1.00 78.62 158 VAL A CA 1
ATOM 1225 C C . VAL A 1 158 ? 36.324 18.340 -2.864 1.00 78.62 158 VAL A C 1
ATOM 1227 O O . VAL A 1 158 ? 37.045 19.017 -2.131 1.00 78.62 158 VAL A O 1
ATOM 1230 N N . TYR A 1 159 ? 36.368 18.459 -4.193 1.00 75.31 159 TYR A N 1
ATOM 1231 C CA . TYR A 1 159 ? 37.269 19.388 -4.879 1.00 75.31 159 TYR A CA 1
ATOM 1232 C C . TYR A 1 159 ? 36.957 20.861 -4.551 1.00 75.31 159 TYR A C 1
ATOM 1234 O O . TYR A 1 159 ? 37.860 21.640 -4.234 1.00 75.31 159 TYR A O 1
ATOM 1242 N N . ALA A 1 160 ? 35.680 21.248 -4.562 1.00 76.69 160 ALA A N 1
ATOM 1243 C CA . ALA A 1 160 ? 35.230 22.587 -4.190 1.00 76.69 160 ALA A CA 1
ATOM 1244 C C . ALA A 1 160 ? 35.549 22.903 -2.718 1.00 76.69 160 ALA A C 1
ATOM 1246 O O . ALA A 1 160 ? 36.030 23.992 -2.413 1.00 76.69 160 ALA A O 1
ATOM 1247 N N . ALA A 1 161 ? 35.366 21.950 -1.801 1.00 76.00 161 ALA A N 1
ATOM 1248 C CA . ALA A 1 161 ? 35.720 22.123 -0.394 1.00 76.00 161 ALA A CA 1
ATOM 1249 C C . ALA A 1 161 ? 37.239 22.302 -0.202 1.00 76.00 161 ALA A C 1
ATOM 1251 O O . ALA A 1 161 ? 37.673 23.235 0.471 1.00 76.00 161 ALA A O 1
ATOM 1252 N N . LEU A 1 162 ? 38.064 21.482 -0.858 1.00 71.44 162 LEU A N 1
ATOM 1253 C CA . LEU A 1 162 ? 39.532 21.561 -0.778 1.00 71.44 162 LEU A CA 1
ATOM 1254 C C . LEU A 1 162 ? 40.132 22.783 -1.500 1.00 71.44 162 LEU A C 1
ATOM 1256 O O . LEU A 1 162 ? 41.316 23.088 -1.332 1.00 71.44 162 LEU A O 1
ATOM 1260 N N . THR A 1 163 ? 39.358 23.463 -2.349 1.00 68.50 163 THR A N 1
ATOM 1261 C CA . THR A 1 163 ? 39.769 24.712 -3.015 1.00 68.50 163 THR A CA 1
ATOM 1262 C C . THR A 1 163 ? 39.264 25.956 -2.288 1.00 68.50 163 THR A C 1
ATOM 1264 O O . THR A 1 163 ? 39.960 26.969 -2.289 1.00 68.50 163 THR A O 1
ATOM 1267 N N . LYS A 1 164 ? 38.094 25.898 -1.637 1.00 73.00 164 LYS A N 1
ATOM 1268 C CA . LYS A 1 164 ? 37.517 27.019 -0.873 1.00 73.00 164 LYS A CA 1
ATOM 1269 C C . LYS A 1 164 ? 38.072 27.145 0.550 1.00 73.00 164 LYS A C 1
ATOM 1271 O O . LYS A 1 164 ? 38.083 28.257 1.073 1.00 73.00 164 LYS A O 1
ATOM 1276 N N . PHE A 1 165 ? 38.546 26.056 1.161 1.00 69.06 165 PHE A N 1
ATOM 1277 C CA . PHE A 1 165 ? 39.155 26.077 2.494 1.00 69.06 165 PHE A CA 1
ATOM 1278 C C . PHE A 1 165 ? 40.686 25.927 2.415 1.00 69.06 165 PHE A C 1
ATOM 1280 O O . PHE A 1 165 ? 41.171 25.024 1.730 1.00 69.06 165 PHE A O 1
ATOM 1287 N N . PRO A 1 166 ? 41.475 26.776 3.105 1.00 58.84 166 PRO A N 1
ATOM 1288 C CA . PRO A 1 166 ? 42.930 26.653 3.132 1.00 58.84 166 PRO A CA 1
ATOM 1289 C C . PRO A 1 166 ? 43.332 25.419 3.952 1.00 58.84 166 PRO A C 1
ATOM 1291 O O . PRO A 1 166 ? 43.311 25.431 5.181 1.00 58.84 166 PRO A O 1
ATOM 1294 N N . THR A 1 167 ? 43.672 24.330 3.267 1.00 59.06 167 THR A N 1
ATOM 1295 C CA . THR A 1 167 ? 44.150 23.091 3.893 1.00 59.06 167 THR A CA 1
ATOM 1296 C C . THR A 1 167 ? 45.668 23.092 4.076 1.00 59.06 167 THR A C 1
ATOM 1298 O O . THR A 1 167 ? 46.394 23.783 3.363 1.00 59.06 167 THR A O 1
ATOM 1301 N N . SER A 1 168 ? 46.150 22.300 5.038 1.00 55.59 168 SER A N 1
ATOM 1302 C CA . SER A 1 168 ? 47.568 22.148 5.392 1.00 55.59 168 SER A CA 1
ATOM 1303 C C . SER A 1 168 ? 48.466 21.849 4.178 1.00 55.59 168 SER A C 1
ATOM 1305 O O . SER A 1 168 ? 48.027 21.245 3.202 1.00 55.59 168 SER A O 1
ATOM 1307 N N . GLN A 1 169 ? 49.743 22.251 4.246 1.00 58.59 169 GLN A N 1
ATOM 1308 C CA . GLN A 1 169 ? 50.725 22.225 3.140 1.00 58.59 169 GLN A CA 1
ATOM 1309 C C . GLN A 1 169 ? 50.853 20.873 2.400 1.00 58.59 169 GLN A C 1
ATOM 1311 O O . GLN A 1 169 ? 51.248 20.851 1.240 1.00 58.59 169 GLN A O 1
ATOM 1316 N N . ILE A 1 170 ? 50.473 19.756 3.028 1.00 57.12 170 ILE A N 1
ATOM 1317 C CA . ILE A 1 170 ? 50.496 18.402 2.444 1.00 57.12 170 ILE A CA 1
ATOM 1318 C C . ILE A 1 170 ? 49.280 18.152 1.523 1.00 57.12 170 ILE A C 1
ATOM 1320 O O . ILE A 1 170 ? 49.386 17.449 0.522 1.00 57.12 170 ILE A O 1
ATOM 1324 N N . LEU A 1 171 ? 48.133 18.776 1.814 1.00 58.62 171 LEU A N 1
ATOM 1325 C CA . LEU A 1 171 ? 46.890 18.709 1.027 1.00 58.62 171 LEU A CA 1
ATOM 1326 C C . LEU A 1 171 ? 46.789 19.837 -0.017 1.00 58.62 171 LEU A C 1
ATOM 1328 O O . LEU A 1 171 ? 45.785 19.958 -0.718 1.00 58.62 171 LEU A O 1
ATOM 1332 N N . ALA A 1 172 ? 47.818 20.682 -0.122 1.00 60.69 172 ALA A N 1
ATOM 1333 C CA . ALA A 1 172 ? 47.864 21.797 -1.062 1.00 60.69 172 ALA A CA 1
ATOM 1334 C C . ALA A 1 172 ? 48.133 21.358 -2.515 1.00 60.69 172 ALA A C 1
ATOM 1336 O O . ALA A 1 172 ? 47.810 22.105 -3.435 1.00 60.69 172 ALA A O 1
ATOM 1337 N N . SER A 1 173 ? 48.679 20.154 -2.727 1.00 73.81 173 SER A N 1
ATOM 1338 C CA . SER A 1 173 ? 48.970 19.619 -4.062 1.00 73.81 173 SER A CA 1
ATOM 1339 C C . SER A 1 173 ? 47.686 19.295 -4.833 1.00 73.81 173 SER A C 1
ATOM 1341 O O . SER A 1 173 ? 46.834 18.549 -4.346 1.00 73.81 173 SER A O 1
ATOM 1343 N N . GLU A 1 174 ? 47.561 19.820 -6.055 1.00 71.50 174 GLU A N 1
ATOM 1344 C CA . GLU A 1 174 ? 46.405 19.591 -6.938 1.00 71.50 174 GLU A CA 1
ATOM 1345 C C . GLU A 1 174 ? 46.158 18.098 -7.184 1.00 71.50 174 GLU A C 1
ATOM 1347 O O . GLU A 1 174 ? 45.018 17.638 -7.128 1.00 71.50 174 GLU A O 1
ATOM 1352 N N . ALA A 1 175 ? 47.231 17.318 -7.340 1.00 77.62 175 ALA A N 1
ATOM 1353 C CA . ALA A 1 175 ? 47.149 15.874 -7.523 1.00 77.62 175 ALA A CA 1
ATOM 1354 C C . ALA A 1 175 ? 46.525 15.166 -6.308 1.00 77.62 175 ALA A C 1
ATOM 1356 O O . ALA A 1 175 ? 45.721 14.253 -6.473 1.00 77.62 175 ALA A O 1
ATOM 1357 N N . VAL A 1 176 ? 46.840 15.610 -5.086 1.00 77.94 176 VAL A N 1
ATOM 1358 C CA . VAL A 1 176 ? 46.306 15.017 -3.846 1.00 77.94 176 VAL A CA 1
ATOM 1359 C C . VAL A 1 176 ? 44.816 15.323 -3.692 1.00 77.94 176 VAL A C 1
ATOM 1361 O O . VAL A 1 176 ? 44.054 14.453 -3.271 1.00 77.94 176 VAL A O 1
ATOM 1364 N N . LYS A 1 177 ? 44.374 16.521 -4.094 1.00 73.88 177 LYS A N 1
ATOM 1365 C CA . LYS A 1 177 ? 42.952 16.903 -4.071 1.00 73.88 177 LYS A CA 1
ATOM 1366 C C . LYS A 1 177 ? 42.122 16.058 -5.036 1.00 73.88 177 LYS A C 1
ATOM 1368 O O . LYS A 1 177 ? 41.042 15.597 -4.671 1.00 73.88 177 LYS A O 1
ATOM 1373 N N . VAL A 1 178 ? 42.647 15.815 -6.238 1.00 80.12 178 VAL A N 1
ATOM 1374 C CA . VAL A 1 178 ? 42.003 14.950 -7.238 1.00 80.12 178 VAL A CA 1
ATOM 1375 C C . VAL A 1 178 ? 41.976 13.495 -6.768 1.00 80.12 178 VAL A C 1
ATOM 1377 O O . VAL A 1 178 ? 40.932 12.854 -6.851 1.00 80.12 178 VAL A O 1
ATOM 1380 N N . LEU A 1 179 ? 43.080 12.983 -6.214 1.00 82.56 179 LEU A N 1
ATOM 1381 C CA . LEU A 1 179 ? 43.170 11.599 -5.731 1.00 82.56 179 LEU A CA 1
ATOM 1382 C C . LEU A 1 179 ? 42.195 11.348 -4.571 1.00 82.56 179 LEU A C 1
ATOM 1384 O O . LEU A 1 179 ? 41.500 10.333 -4.559 1.00 82.56 179 LEU A O 1
ATOM 1388 N N . LEU A 1 180 ? 42.068 12.301 -3.643 1.00 81.69 180 LEU A N 1
ATOM 1389 C CA . LEU A 1 180 ? 41.119 12.205 -2.533 1.00 81.69 180 LEU A CA 1
ATOM 1390 C C . LEU A 1 180 ? 39.658 12.276 -3.008 1.00 81.69 180 LEU A C 1
ATOM 1392 O O . LEU A 1 180 ? 38.823 11.515 -2.522 1.00 81.69 180 LEU A O 1
ATOM 1396 N N . GLY A 1 181 ? 39.356 13.135 -3.988 1.00 79.69 181 GLY A N 1
ATOM 1397 C CA . GLY A 1 181 ? 38.037 13.190 -4.627 1.00 79.69 181 GLY A CA 1
ATOM 1398 C C . GLY A 1 181 ? 37.681 11.894 -5.361 1.00 79.69 181 GLY A C 1
ATOM 1399 O O . GLY A 1 181 ? 36.566 11.396 -5.218 1.00 79.69 181 GLY A O 1
ATOM 1400 N N . LEU A 1 182 ? 38.641 11.300 -6.078 1.00 81.06 182 LEU A N 1
ATOM 1401 C CA . LEU A 1 182 ? 38.469 10.021 -6.773 1.00 81.06 182 LEU A CA 1
ATOM 1402 C C . LEU A 1 182 ? 38.258 8.875 -5.774 1.00 81.06 182 LEU A C 1
ATOM 1404 O O . LEU A 1 182 ? 37.358 8.062 -5.959 1.00 81.06 182 LEU A O 1
ATOM 1408 N N . PHE A 1 183 ? 39.015 8.844 -4.674 1.00 83.62 183 PHE A N 1
ATOM 1409 C CA . PHE A 1 183 ? 38.848 7.841 -3.618 1.00 83.62 183 PHE A CA 1
ATOM 1410 C C . PHE A 1 183 ? 37.489 7.949 -2.909 1.00 83.62 183 PHE A C 1
ATOM 1412 O O . PHE A 1 183 ? 36.835 6.933 -2.655 1.00 83.62 183 PHE A O 1
ATOM 1419 N N . ALA A 1 184 ? 37.032 9.173 -2.627 1.00 80.56 184 ALA A N 1
ATOM 1420 C CA . ALA A 1 184 ? 35.705 9.414 -2.067 1.00 80.56 184 ALA A CA 1
ATOM 1421 C C . ALA A 1 184 ? 34.604 8.939 -3.027 1.00 80.56 184 ALA A C 1
ATOM 1423 O O . ALA A 1 184 ? 33.692 8.226 -2.614 1.00 80.56 184 ALA A O 1
ATOM 1424 N N . ALA A 1 185 ? 34.725 9.262 -4.315 1.00 79.88 185 ALA A N 1
ATOM 1425 C CA . ALA A 1 185 ? 33.751 8.858 -5.317 1.00 79.88 185 ALA A CA 1
ATOM 1426 C C . ALA A 1 185 ? 33.736 7.333 -5.551 1.00 79.88 185 ALA A C 1
ATOM 1428 O O . ALA A 1 185 ? 32.666 6.734 -5.642 1.00 79.88 185 ALA A O 1
ATOM 1429 N N . LEU A 1 186 ? 34.906 6.681 -5.552 1.00 83.38 186 LEU A N 1
ATOM 1430 C CA . LEU A 1 186 ? 35.026 5.221 -5.618 1.00 83.38 186 LEU A CA 1
ATOM 1431 C C . LEU A 1 186 ? 34.355 4.545 -4.413 1.00 83.38 186 LEU A C 1
ATOM 1433 O O . LEU A 1 186 ? 33.645 3.556 -4.575 1.00 83.38 186 LEU A O 1
ATOM 1437 N N . SER A 1 187 ? 34.537 5.098 -3.212 1.00 81.75 187 SER A N 1
ATOM 1438 C CA . SER A 1 187 ? 33.908 4.576 -1.992 1.00 81.75 187 SER A CA 1
ATOM 1439 C C . SER A 1 187 ? 32.378 4.650 -2.061 1.00 81.75 187 SER A C 1
ATOM 1441 O O . SER A 1 187 ? 31.700 3.694 -1.683 1.00 81.75 187 SER A O 1
ATOM 1443 N N . VAL A 1 188 ? 31.832 5.752 -2.589 1.00 83.56 188 VAL A N 1
ATOM 1444 C CA . VAL A 1 188 ? 30.383 5.918 -2.803 1.00 83.56 188 VAL A CA 1
ATOM 1445 C C . VAL A 1 188 ? 29.858 4.903 -3.820 1.00 83.56 188 VAL A C 1
ATOM 1447 O O . VAL A 1 188 ? 28.879 4.216 -3.532 1.00 83.56 188 VAL A O 1
ATOM 1450 N N . ALA A 1 189 ? 30.548 4.718 -4.948 1.00 79.19 189 ALA A N 1
ATOM 1451 C CA . ALA A 1 189 ? 30.151 3.743 -5.967 1.00 79.19 189 ALA A CA 1
ATOM 1452 C C . ALA A 1 189 ? 30.103 2.300 -5.420 1.00 79.19 189 ALA A C 1
ATOM 1454 O O . ALA A 1 189 ? 29.187 1.533 -5.737 1.00 79.19 189 ALA A O 1
ATOM 1455 N N . VAL A 1 190 ? 31.057 1.927 -4.556 1.00 85.56 190 VAL A N 1
ATOM 1456 C CA . VAL A 1 190 ? 31.061 0.619 -3.876 1.00 85.56 190 VAL A CA 1
ATOM 1457 C C . VAL A 1 190 ? 29.873 0.488 -2.917 1.00 85.56 190 VAL A C 1
ATOM 1459 O O . VAL A 1 190 ? 29.209 -0.551 -2.908 1.00 85.56 190 VAL A O 1
ATOM 1462 N N . ALA A 1 191 ? 29.574 1.529 -2.136 1.00 83.62 191 ALA A N 1
ATOM 1463 C CA . ALA A 1 191 ? 28.451 1.523 -1.201 1.00 83.62 191 ALA A CA 1
ATOM 1464 C C . ALA A 1 191 ? 27.096 1.375 -1.917 1.00 83.62 191 ALA A C 1
ATOM 1466 O O . ALA A 1 191 ? 26.258 0.571 -1.501 1.00 83.62 191 ALA A O 1
ATOM 1467 N N . GLU A 1 192 ? 26.894 2.096 -3.019 1.00 78.75 192 GLU A N 1
ATOM 1468 C CA . GLU A 1 192 ? 25.671 2.015 -3.825 1.00 78.75 192 GLU A CA 1
ATOM 1469 C C . GLU A 1 192 ? 25.520 0.639 -4.496 1.00 78.75 192 GLU A C 1
ATOM 1471 O O . GLU A 1 192 ? 24.442 0.041 -4.454 1.00 78.75 192 GLU A O 1
ATOM 1476 N N . SER A 1 193 ? 26.615 0.076 -5.019 1.00 82.38 193 SER A N 1
ATOM 1477 C CA . SER A 1 193 ? 26.630 -1.282 -5.587 1.00 82.38 193 SER A CA 1
ATOM 1478 C C . SER A 1 193 ? 26.239 -2.338 -4.551 1.00 82.38 193 SER A C 1
ATOM 1480 O O . SER A 1 193 ? 25.480 -3.267 -4.842 1.00 82.38 193 SER A O 1
ATOM 1482 N N . PHE A 1 194 ? 26.717 -2.183 -3.313 1.00 86.12 194 PHE A N 1
ATOM 1483 C CA . PHE A 1 194 ? 26.358 -3.078 -2.220 1.00 86.12 194 PHE A CA 1
ATOM 1484 C C . PHE A 1 194 ? 24.873 -2.961 -1.856 1.00 86.12 194 PHE A C 1
ATOM 1486 O O . PHE A 1 194 ? 24.203 -3.978 -1.668 1.00 86.12 194 PHE A O 1
ATOM 1493 N N . LEU A 1 195 ? 24.326 -1.741 -1.813 1.00 83.25 195 LEU A N 1
ATOM 1494 C CA . LEU A 1 195 ? 22.902 -1.522 -1.557 1.00 83.25 195 LEU A CA 1
ATOM 1495 C C . LEU A 1 195 ? 22.036 -2.241 -2.601 1.00 83.25 195 LEU A C 1
ATOM 1497 O O . LEU A 1 195 ? 21.092 -2.942 -2.229 1.00 83.25 195 LEU A O 1
ATOM 1501 N N . TYR A 1 196 ? 22.407 -2.158 -3.879 1.00 77.31 196 TYR A N 1
ATOM 1502 C CA . TYR A 1 196 ? 21.720 -2.875 -4.951 1.00 77.31 196 TYR A CA 1
ATOM 1503 C C . TYR A 1 196 ? 21.827 -4.397 -4.808 1.00 77.31 196 TYR A C 1
ATOM 1505 O O . TYR A 1 196 ? 20.817 -5.095 -4.893 1.00 77.31 196 TYR A O 1
ATOM 1513 N N . TRP A 1 197 ? 23.019 -4.921 -4.509 1.00 80.88 197 TRP A N 1
ATOM 1514 C CA . TRP A 1 197 ? 23.199 -6.356 -4.282 1.00 80.88 197 TRP A CA 1
ATOM 1515 C C . TRP A 1 197 ? 22.311 -6.870 -3.138 1.00 80.88 197 TRP A C 1
ATOM 1517 O O . TRP A 1 197 ? 21.648 -7.904 -3.262 1.00 80.88 197 TRP A O 1
ATOM 1527 N N . THR A 1 198 ? 22.211 -6.106 -2.045 1.00 82.62 198 THR A N 1
ATOM 1528 C CA . THR A 1 198 ? 21.300 -6.446 -0.941 1.00 82.62 198 THR A CA 1
ATOM 1529 C C . THR A 1 198 ? 19.821 -6.314 -1.317 1.00 82.62 198 THR A C 1
ATOM 1531 O O . THR A 1 198 ? 18.997 -7.075 -0.803 1.00 82.62 198 THR A O 1
ATOM 1534 N N . TYR A 1 199 ? 19.469 -5.381 -2.206 1.00 80.75 199 TYR A N 1
ATOM 1535 C CA . TYR A 1 199 ? 18.109 -5.206 -2.713 1.00 80.75 199 TYR A CA 1
ATOM 1536 C C . TYR A 1 199 ? 17.684 -6.374 -3.611 1.00 80.75 199 TYR A C 1
ATOM 1538 O O . TYR A 1 199 ? 16.633 -6.962 -3.347 1.00 80.75 199 TYR A O 1
ATOM 1546 N N . LEU A 1 200 ? 18.516 -6.786 -4.578 1.00 79.56 200 LEU A N 1
ATOM 1547 C CA . LEU A 1 200 ? 18.263 -7.967 -5.419 1.00 79.56 200 LEU A CA 1
ATOM 1548 C C . LEU A 1 200 ? 18.015 -9.206 -4.566 1.00 79.56 200 LEU A C 1
ATOM 1550 O O . LEU A 1 200 ? 16.985 -9.861 -4.704 1.00 79.56 200 LEU A O 1
ATOM 1554 N N . GLY A 1 201 ? 18.872 -9.435 -3.568 1.00 78.06 201 GLY A N 1
ATOM 1555 C CA . GLY A 1 201 ? 18.694 -10.550 -2.642 1.00 78.06 201 GLY A CA 1
ATOM 1556 C C . GLY A 1 201 ? 17.374 -10.511 -1.857 1.00 78.06 201 GLY A C 1
ATOM 1557 O O . GLY A 1 201 ? 16.867 -11.565 -1.471 1.00 78.06 201 GLY A O 1
ATOM 1558 N N . LYS A 1 202 ? 16.788 -9.332 -1.607 1.00 81.62 202 LYS A N 1
ATOM 1559 C CA . LYS A 1 202 ? 15.468 -9.200 -0.960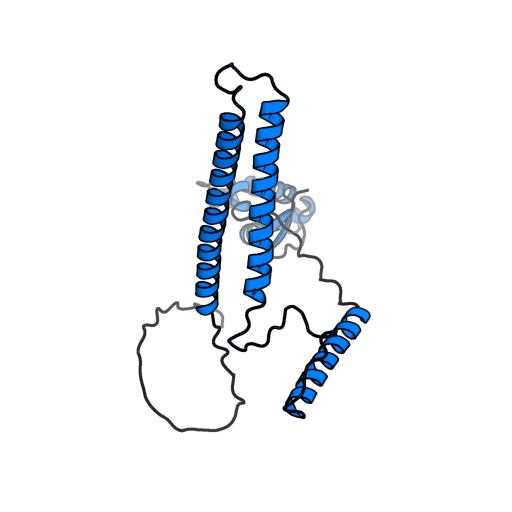 1.00 81.62 202 LYS A CA 1
ATOM 1560 C C . LYS A 1 202 ? 14.321 -9.420 -1.942 1.00 81.62 202 LYS A C 1
ATOM 1562 O O . LYS A 1 202 ? 13.364 -10.108 -1.583 1.00 81.62 202 LYS A O 1
ATOM 1567 N N . VAL A 1 203 ? 14.415 -8.869 -3.151 1.00 78.38 203 VAL A N 1
ATOM 1568 C CA . VAL A 1 203 ? 13.402 -9.046 -4.203 1.00 78.38 203 VAL A CA 1
ATOM 1569 C C . VAL A 1 203 ? 13.321 -10.510 -4.621 1.00 78.38 203 VAL A C 1
ATOM 1571 O O . VAL A 1 203 ? 12.224 -11.065 -4.664 1.00 78.38 203 VAL A O 1
ATOM 1574 N N . ASP A 1 204 ? 14.459 -11.178 -4.802 1.00 76.00 204 ASP A N 1
ATOM 1575 C CA . ASP A 1 204 ? 14.508 -12.605 -5.126 1.00 76.00 204 ASP A CA 1
ATOM 1576 C C . ASP A 1 204 ? 13.859 -13.451 -4.026 1.00 76.00 204 ASP A C 1
ATOM 1578 O O . ASP A 1 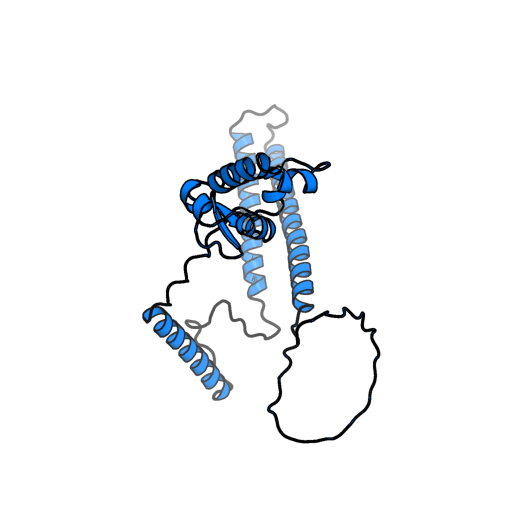204 ? 13.051 -14.343 -4.301 1.00 76.00 204 ASP A O 1
ATOM 1582 N N . ARG A 1 205 ? 14.122 -13.128 -2.752 1.00 74.38 205 ARG A N 1
ATOM 1583 C CA . ARG A 1 205 ? 13.475 -13.797 -1.611 1.00 74.38 205 ARG A CA 1
ATOM 1584 C C . ARG A 1 205 ? 11.962 -13.567 -1.579 1.00 74.38 205 ARG A C 1
ATOM 1586 O O . ARG A 1 205 ? 11.225 -14.496 -1.244 1.00 74.38 205 ARG A O 1
ATOM 1593 N N . ALA A 1 206 ? 11.491 -12.372 -1.936 1.00 68.06 206 ALA A N 1
ATOM 1594 C CA . ALA A 1 206 ? 10.063 -12.070 -2.032 1.00 68.06 206 ALA A CA 1
ATOM 1595 C C . ALA A 1 206 ? 9.402 -12.840 -3.188 1.00 68.06 206 ALA A C 1
ATOM 1597 O O . ALA A 1 206 ? 8.393 -13.512 -2.975 1.00 68.06 206 ALA A O 1
ATOM 1598 N N . ARG A 1 207 ? 10.030 -12.861 -4.371 1.00 72.44 207 ARG A N 1
ATOM 1599 C CA . ARG A 1 207 ? 9.566 -13.611 -5.550 1.00 72.44 207 ARG A CA 1
ATOM 1600 C C . ARG A 1 207 ? 9.498 -15.117 -5.291 1.00 72.44 207 ARG A C 1
ATOM 1602 O O . ARG A 1 207 ? 8.543 -15.768 -5.709 1.00 72.44 207 ARG A O 1
ATOM 1609 N N . VAL A 1 208 ? 10.477 -15.691 -4.584 1.00 75.06 208 VAL A N 1
ATOM 1610 C CA . VAL A 1 208 ? 10.456 -17.116 -4.197 1.00 75.06 208 VAL A CA 1
ATOM 1611 C C . VAL A 1 208 ? 9.305 -17.405 -3.231 1.00 75.06 208 VAL A C 1
ATOM 1613 O O . VAL A 1 208 ? 8.661 -18.450 -3.345 1.00 75.06 208 VAL A O 1
ATOM 1616 N N . LYS A 1 209 ? 9.009 -16.482 -2.308 1.00 72.69 209 LYS A N 1
ATOM 1617 C CA . LYS A 1 209 ? 7.884 -16.617 -1.376 1.00 72.69 209 LYS A CA 1
ATOM 1618 C C . LYS A 1 209 ? 6.536 -16.521 -2.098 1.00 72.69 209 LYS A C 1
ATOM 1620 O O . LYS A 1 209 ? 5.678 -17.359 -1.850 1.00 72.69 209 LYS A O 1
ATOM 1625 N N . GLU A 1 210 ? 6.380 -15.589 -3.035 1.00 65.44 210 GLU A N 1
ATOM 1626 C CA . GLU A 1 210 ? 5.177 -15.459 -3.874 1.00 65.44 210 GLU A CA 1
ATOM 1627 C C . GLU A 1 210 ? 4.962 -16.680 -4.777 1.00 65.44 210 GLU A C 1
ATOM 1629 O O . GLU A 1 210 ? 3.852 -17.195 -4.866 1.00 65.44 210 GLU A O 1
ATOM 1634 N N . ARG A 1 211 ? 6.026 -17.222 -5.388 1.00 66.19 211 ARG A N 1
ATOM 1635 C CA . ARG A 1 211 ? 5.932 -18.447 -6.205 1.00 66.19 211 ARG A CA 1
ATOM 1636 C C . ARG A 1 211 ? 5.484 -19.670 -5.401 1.00 66.19 211 ARG A C 1
ATOM 1638 O O . ARG A 1 211 ? 4.847 -20.552 -5.971 1.00 66.19 211 ARG A O 1
ATOM 1645 N N . ARG A 1 212 ? 5.809 -19.732 -4.103 1.00 66.50 212 ARG A N 1
ATOM 1646 C CA . ARG A 1 212 ? 5.348 -20.803 -3.202 1.00 66.50 212 ARG A CA 1
ATOM 1647 C C . ARG A 1 212 ? 3.873 -20.666 -2.820 1.00 66.50 212 ARG A C 1
ATOM 1649 O O . ARG A 1 212 ? 3.256 -21.673 -2.498 1.00 66.50 212 ARG A O 1
ATOM 1656 N N . VAL A 1 213 ? 3.297 -19.466 -2.905 1.00 61.00 213 VAL A N 1
ATOM 1657 C CA . VAL A 1 213 ? 1.870 -19.200 -2.654 1.00 61.00 213 VAL A CA 1
ATOM 1658 C C . VAL A 1 213 ? 1.128 -19.112 -3.993 1.00 61.00 213 VAL A C 1
ATOM 1660 O O . VAL A 1 213 ? 0.510 -18.109 -4.330 1.00 61.00 213 VAL A O 1
ATOM 1663 N N . LYS A 1 214 ? 1.199 -20.168 -4.810 1.00 50.47 214 LYS A N 1
ATOM 1664 C CA . LYS A 1 214 ? 0.218 -20.354 -5.886 1.00 50.47 214 LYS A CA 1
ATOM 1665 C C . LYS A 1 214 ? -0.988 -21.064 -5.290 1.00 50.47 214 LYS A C 1
ATOM 1667 O O . LYS A 1 214 ? -0.978 -22.280 -5.119 1.00 50.47 214 LYS A O 1
ATOM 1672 N N . GLU A 1 215 ? -2.006 -20.282 -4.946 1.00 52.34 215 GLU A N 1
ATOM 1673 C CA . GLU A 1 215 ? -3.307 -20.792 -4.524 1.00 52.34 215 GLU A CA 1
ATOM 1674 C C . GLU A 1 215 ? -3.853 -21.757 -5.580 1.00 52.34 215 GLU A C 1
ATOM 1676 O O . GLU A 1 215 ? -4.042 -21.417 -6.752 1.00 52.34 215 GLU A O 1
ATOM 1681 N N . ARG A 1 216 ? -4.088 -22.997 -5.151 1.00 53.62 216 ARG A N 1
ATOM 1682 C CA . ARG A 1 216 ? -4.758 -24.022 -5.941 1.00 53.62 216 ARG A CA 1
ATOM 1683 C C . ARG A 1 216 ? -6.216 -23.579 -6.068 1.00 53.62 216 ARG A C 1
ATOM 1685 O O . ARG A 1 216 ? -7.015 -23.831 -5.171 1.00 53.62 216 ARG A O 1
ATOM 1692 N N . LYS A 1 217 ? -6.564 -22.882 -7.153 1.00 51.62 217 LYS A N 1
ATOM 1693 C CA . LYS A 1 217 ? -7.968 -22.658 -7.514 1.00 51.62 217 LYS A CA 1
ATOM 1694 C C . LYS A 1 217 ? -8.594 -24.028 -7.754 1.00 51.62 217 LYS A C 1
ATOM 1696 O O . LYS A 1 217 ? -8.431 -24.613 -8.820 1.00 51.62 217 LYS A O 1
ATOM 1701 N N . VAL A 1 218 ? -9.258 -24.559 -6.733 1.00 48.28 218 VAL A N 1
ATOM 1702 C CA . VAL A 1 218 ? -10.162 -25.692 -6.884 1.00 48.28 218 VAL A CA 1
ATOM 1703 C C . VAL A 1 218 ? -11.308 -25.181 -7.742 1.00 48.28 218 VAL A C 1
ATOM 1705 O O . VAL A 1 218 ? -12.137 -24.389 -7.299 1.00 48.28 218 VAL A O 1
ATOM 1708 N N . VAL A 1 219 ? -11.296 -25.581 -9.010 1.00 49.06 219 VAL A N 1
ATOM 1709 C CA . VAL A 1 219 ? -12.450 -25.466 -9.891 1.00 49.06 219 VAL A CA 1
ATOM 1710 C C . VAL A 1 219 ? -13.510 -26.372 -9.280 1.00 49.06 219 VAL A C 1
ATOM 1712 O O . VAL A 1 219 ? -13.406 -27.593 -9.365 1.00 49.06 219 VAL A O 1
ATOM 1715 N N . ILE A 1 220 ? -14.491 -25.785 -8.594 1.00 45.41 220 ILE A N 1
ATOM 1716 C CA . ILE A 1 220 ? -15.711 -26.504 -8.233 1.00 45.41 220 ILE A CA 1
ATOM 1717 C C . ILE A 1 220 ? -16.419 -26.755 -9.562 1.00 45.41 220 ILE A C 1
ATOM 1719 O O . ILE A 1 220 ? -17.020 -25.852 -10.143 1.00 45.41 220 ILE A O 1
ATOM 1723 N N . GLY A 1 221 ? -16.216 -27.961 -10.090 1.00 38.34 221 GLY A N 1
ATOM 1724 C CA . GLY A 1 221 ? -16.887 -28.450 -11.281 1.00 38.34 221 GLY A CA 1
ATOM 1725 C C . GLY A 1 221 ? -18.397 -28.406 -11.086 1.00 38.34 221 GLY A C 1
ATOM 1726 O O . GLY A 1 221 ? -18.905 -28.622 -9.984 1.00 38.34 221 GLY A O 1
ATOM 1727 N N . ALA A 1 222 ? -19.097 -28.094 -12.172 1.00 43.69 222 ALA A N 1
ATOM 1728 C CA . ALA A 1 222 ? -20.542 -28.190 -12.246 1.00 43.69 222 ALA A CA 1
ATOM 1729 C C . ALA A 1 222 ? -20.995 -29.589 -11.800 1.00 43.69 222 ALA A C 1
ATOM 1731 O O . ALA A 1 222 ? -20.433 -30.605 -12.205 1.00 43.69 222 ALA A O 1
ATOM 1732 N N . VAL A 1 223 ? -22.002 -29.614 -10.930 1.00 39.91 223 VAL A N 1
ATOM 1733 C CA . VAL A 1 223 ? -22.649 -30.829 -10.441 1.00 39.91 223 VAL A CA 1
ATOM 1734 C C . VAL A 1 223 ? -23.329 -31.535 -11.615 1.00 39.91 223 VAL A C 1
ATOM 1736 O O . VAL A 1 223 ? -24.258 -30.983 -12.198 1.00 39.91 223 VAL A O 1
ATOM 1739 N N . GLY A 1 224 ? -22.888 -32.759 -11.913 1.00 38.91 224 GLY A N 1
ATOM 1740 C CA . GLY A 1 224 ? -23.624 -33.717 -12.739 1.00 38.91 224 GLY A CA 1
ATOM 1741 C C . GLY A 1 224 ? -22.745 -34.568 -13.654 1.00 38.91 224 GLY A C 1
ATOM 1742 O O . GLY A 1 224 ? -22.544 -34.189 -14.796 1.00 38.91 224 GLY A O 1
ATOM 1743 N N . GLU A 1 225 ? -22.225 -35.691 -13.149 1.00 32.34 225 GLU A N 1
ATOM 1744 C CA . GLU A 1 225 ? -22.385 -37.054 -13.707 1.00 32.34 225 GLU A CA 1
ATOM 1745 C C . GLU A 1 225 ? -21.384 -38.047 -13.088 1.00 32.34 225 GLU A C 1
ATOM 1747 O O . GLU A 1 225 ? -20.270 -37.703 -12.697 1.00 32.34 225 GLU A O 1
ATOM 1752 N N . GLU A 1 226 ? -21.848 -39.287 -12.942 1.00 35.25 226 GLU A N 1
ATOM 1753 C CA . GLU A 1 226 ? -21.249 -40.385 -12.187 1.00 35.25 226 GLU A CA 1
ATOM 1754 C C . GLU A 1 226 ? -19.978 -41.014 -12.799 1.00 35.25 226 GLU A C 1
ATOM 1756 O O . GLU A 1 226 ? -19.871 -41.241 -13.998 1.00 35.25 226 GLU A O 1
ATOM 1761 N N . ASN A 1 227 ? -19.098 -41.439 -11.881 1.00 35.81 227 ASN A N 1
ATOM 1762 C CA . ASN A 1 227 ? -18.250 -42.642 -11.874 1.00 35.81 227 ASN A CA 1
ATOM 1763 C C . ASN A 1 227 ? -17.324 -42.972 -13.066 1.00 35.81 227 ASN A C 1
ATOM 1765 O O . ASN A 1 227 ? -17.732 -43.584 -14.051 1.00 35.81 227 ASN A O 1
ATOM 1769 N N . LYS A 1 228 ? -16.008 -42.888 -12.805 1.00 32.12 228 LYS A N 1
ATOM 1770 C CA . LYS A 1 228 ? -15.127 -44.077 -12.809 1.00 32.12 228 LYS A CA 1
ATOM 1771 C C . LYS A 1 228 ? -13.818 -43.834 -12.052 1.00 32.12 228 LYS A C 1
ATOM 1773 O O . LYS A 1 228 ? -13.145 -42.830 -12.244 1.00 32.12 228 LYS A O 1
ATOM 1778 N N . ALA A 1 229 ? -13.500 -44.792 -11.187 1.00 38.78 229 ALA A N 1
ATOM 1779 C CA . ALA A 1 229 ? -12.330 -44.855 -10.324 1.00 38.78 229 ALA A CA 1
ATOM 1780 C C . ALA A 1 229 ? -11.006 -44.955 -11.097 1.00 38.78 229 ALA A C 1
ATOM 1782 O O . ALA A 1 229 ? -10.926 -45.719 -12.058 1.00 38.78 229 ALA A O 1
ATOM 1783 N N . VAL A 1 230 ? -9.964 -44.291 -10.586 1.00 35.66 230 VAL A N 1
ATOM 1784 C CA . VAL A 1 230 ? -8.585 -44.800 -10.603 1.00 35.66 230 VAL A CA 1
ATOM 1785 C C . VAL A 1 230 ? -7.931 -44.436 -9.268 1.00 35.66 230 VAL A C 1
ATOM 1787 O O . VAL A 1 230 ? -7.959 -43.287 -8.834 1.00 35.66 230 VAL A O 1
ATOM 1790 N N . ASP A 1 231 ? -7.426 -45.480 -8.627 1.00 36.69 231 ASP A N 1
ATOM 1791 C CA . ASP A 1 231 ? -6.642 -45.539 -7.401 1.00 36.69 231 ASP A CA 1
ATOM 1792 C C . ASP A 1 231 ? -5.220 -45.007 -7.643 1.00 36.69 231 ASP A C 1
ATOM 1794 O O . ASP A 1 231 ? -4.567 -45.439 -8.588 1.00 36.69 231 ASP A O 1
ATOM 1798 N N . GLU A 1 232 ? -4.747 -44.086 -6.801 1.00 35.72 232 GLU A N 1
ATOM 1799 C CA . GLU A 1 232 ? -3.322 -43.972 -6.471 1.00 35.72 232 GLU A CA 1
ATOM 1800 C C . GLU A 1 232 ? -3.164 -43.179 -5.167 1.00 35.72 232 GLU A C 1
ATOM 1802 O O . GLU A 1 232 ? -3.385 -41.965 -5.091 1.00 35.72 232 GLU A O 1
ATOM 1807 N N . GLY A 1 233 ? -2.844 -43.912 -4.102 1.00 33.44 233 GLY A N 1
ATOM 1808 C CA . GLY A 1 233 ? -2.633 -43.379 -2.767 1.00 33.44 233 GLY A CA 1
ATOM 1809 C C . GLY A 1 233 ? -1.309 -42.636 -2.610 1.00 33.44 233 GLY A C 1
ATOM 1810 O O . GLY A 1 233 ? -0.270 -43.072 -3.096 1.00 33.44 233 GLY A O 1
ATOM 1811 N N . VAL A 1 234 ? -1.346 -41.560 -1.824 1.00 33.69 234 VAL A N 1
ATOM 1812 C CA . VAL A 1 234 ? -0.213 -41.097 -1.016 1.00 33.69 234 VAL A CA 1
ATOM 1813 C C . VAL A 1 234 ? -0.773 -40.601 0.317 1.00 33.69 234 VAL A C 1
ATOM 1815 O O . VAL A 1 234 ? -1.441 -39.569 0.385 1.00 33.69 234 VAL A O 1
ATOM 1818 N N . GLU A 1 235 ? -0.512 -41.367 1.376 1.00 40.97 235 GLU A N 1
ATOM 1819 C CA . GLU A 1 235 ? -0.691 -40.964 2.770 1.00 40.97 235 GLU A CA 1
ATOM 1820 C C . GLU A 1 235 ? 0.212 -39.768 3.099 1.00 40.97 235 GLU A C 1
ATOM 1822 O O . GLU A 1 235 ? 1.431 -39.844 2.956 1.00 40.97 235 GLU A O 1
ATOM 1827 N N . VAL A 1 236 ? -0.369 -38.688 3.625 1.00 37.03 236 VAL A N 1
ATOM 1828 C CA . VAL A 1 236 ? 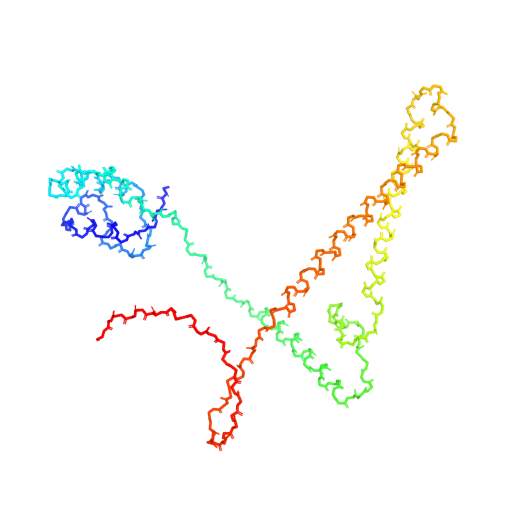0.350 -37.723 4.468 1.00 37.03 236 VAL A CA 1
ATOM 1829 C C . VAL A 1 236 ? -0.553 -37.391 5.653 1.00 37.03 236 VAL A C 1
ATOM 1831 O O . VAL A 1 236 ? -1.709 -37.010 5.479 1.00 37.03 236 VAL A O 1
ATOM 1834 N N . GLY A 1 237 ? -0.020 -37.628 6.853 1.00 34.56 237 GLY A N 1
ATOM 1835 C CA . GLY A 1 237 ? -0.737 -37.703 8.121 1.00 34.56 237 GLY A CA 1
ATOM 1836 C C . GLY A 1 237 ? -1.642 -36.512 8.426 1.00 34.56 237 GLY A C 1
ATOM 1837 O O . GLY A 1 237 ? -1.217 -35.359 8.427 1.00 34.56 237 GLY A O 1
ATOM 1838 N N . ALA A 1 238 ? -2.894 -36.835 8.742 1.00 32.91 238 ALA A N 1
ATOM 1839 C CA . ALA A 1 238 ? -3.843 -35.927 9.355 1.00 32.91 238 ALA A CA 1
ATOM 1840 C C . ALA A 1 238 ? -3.506 -35.768 10.845 1.00 32.91 238 ALA A C 1
ATOM 1842 O O . ALA A 1 238 ? -3.740 -36.677 11.644 1.00 32.91 238 ALA A O 1
ATOM 1843 N N . GLU A 1 239 ? -2.985 -34.604 11.222 1.00 37.75 239 GLU A N 1
ATOM 1844 C CA . GLU A 1 239 ? -3.106 -34.117 12.592 1.00 37.75 239 GLU A CA 1
ATOM 1845 C C . GLU A 1 239 ? -4.553 -33.634 12.762 1.00 37.75 239 GLU A C 1
ATOM 1847 O O . GLU A 1 239 ? -5.002 -32.679 12.126 1.00 37.75 239 GLU A O 1
ATOM 1852 N N . LYS A 1 240 ? -5.328 -34.405 13.529 1.00 37.47 240 LYS A N 1
ATOM 1853 C CA . LYS A 1 240 ? -6.721 -34.120 13.865 1.00 37.47 240 LYS A CA 1
ATOM 1854 C C . LYS A 1 240 ? -6.766 -32.965 14.864 1.00 37.47 240 LYS A C 1
ATOM 1856 O O . LYS A 1 240 ? -6.405 -33.161 16.020 1.00 37.47 240 LYS A O 1
ATOM 1861 N N . GLU A 1 241 ? -7.311 -31.823 14.467 1.00 38.81 241 GLU A N 1
ATOM 1862 C CA . GLU A 1 241 ? -7.943 -30.909 15.419 1.00 38.81 241 GLU A CA 1
ATOM 1863 C C . GLU A 1 241 ? -9.457 -31.134 15.367 1.00 38.81 241 GLU A C 1
ATOM 1865 O O . GLU A 1 241 ? -10.154 -30.750 14.426 1.00 38.81 241 GLU A O 1
ATOM 1870 N N . GLU A 1 242 ? -9.953 -31.855 16.373 1.00 42.12 242 GLU A N 1
ATOM 1871 C CA . GLU A 1 242 ? -11.372 -32.077 16.618 1.00 42.12 242 GLU A CA 1
ATOM 1872 C C . GLU A 1 242 ? -12.040 -30.754 17.016 1.00 42.12 242 GLU A C 1
ATOM 1874 O O . GLU A 1 242 ? -11.870 -30.240 18.122 1.00 42.12 242 GLU A O 1
ATOM 1879 N N . ILE A 1 243 ? -12.843 -30.214 16.101 1.00 47.06 243 ILE A N 1
ATOM 1880 C CA . ILE A 1 243 ? -13.796 -29.141 16.374 1.00 47.06 243 ILE A CA 1
ATOM 1881 C C . ILE A 1 243 ? -14.924 -29.730 17.233 1.00 47.06 243 ILE A C 1
ATOM 1883 O O . ILE A 1 243 ? -15.820 -30.408 16.730 1.00 47.06 243 ILE A O 1
ATOM 1887 N N . TRP A 1 244 ? -14.901 -29.460 18.539 1.00 45.34 244 TRP A N 1
ATOM 1888 C CA . TRP A 1 244 ? -16.064 -29.653 19.406 1.00 45.34 244 TRP A CA 1
ATOM 1889 C C . TRP A 1 244 ? -17.111 -28.574 19.106 1.00 45.34 244 TRP A C 1
ATOM 1891 O O . TRP A 1 244 ? -17.069 -27.472 19.649 1.00 45.34 244 TRP A O 1
ATOM 1901 N N . GLY A 1 245 ? -18.074 -28.906 18.248 1.00 40.50 245 GLY A N 1
ATOM 1902 C CA . GLY A 1 245 ? -19.380 -28.254 18.202 1.00 40.50 245 GLY A CA 1
ATOM 1903 C C . GLY A 1 245 ? -20.370 -29.062 19.038 1.00 40.50 245 GLY A C 1
ATOM 1904 O O . GLY A 1 245 ? -20.769 -30.149 18.631 1.00 40.50 245 GLY A O 1
ATOM 1905 N N . LYS A 1 246 ? -20.762 -28.554 20.211 1.00 45.53 246 LYS A N 1
ATOM 1906 C CA . LYS A 1 246 ? -21.860 -29.106 21.018 1.00 45.53 246 LYS A CA 1
ATOM 1907 C C . LYS A 1 246 ? -23.009 -28.099 21.015 1.00 45.53 246 LYS A C 1
ATOM 1909 O O . LYS A 1 246 ? -22.829 -26.982 21.491 1.00 45.53 246 LYS A O 1
ATOM 1914 N N . GLY A 1 247 ? -24.168 -28.502 20.496 1.00 42.06 247 GLY A N 1
ATOM 1915 C CA . GLY A 1 247 ? -25.399 -27.711 20.550 1.00 42.06 247 GLY A CA 1
ATOM 1916 C C . GLY A 1 247 ? -26.444 -28.155 19.530 1.00 42.06 247 GLY A C 1
ATOM 1917 O O . GLY A 1 247 ? -26.617 -27.488 18.516 1.00 42.06 247 GLY A O 1
ATOM 1918 N N . GLY A 1 248 ? -27.112 -29.274 19.817 1.00 34.38 248 GLY A N 1
ATOM 1919 C CA . GLY A 1 248 ? -28.254 -29.831 19.090 1.00 34.38 248 GLY A CA 1
ATOM 1920 C C . GLY A 1 248 ? -28.690 -31.131 19.739 1.00 34.38 248 GLY A C 1
ATOM 1921 O O . GLY A 1 248 ? -27.893 -32.088 19.651 1.00 34.38 248 GLY A O 1
#

InterPro domains:
  IPR021013 ATPase, vacuolar ER assembly factor, Vma12 [PF11712] (68-207)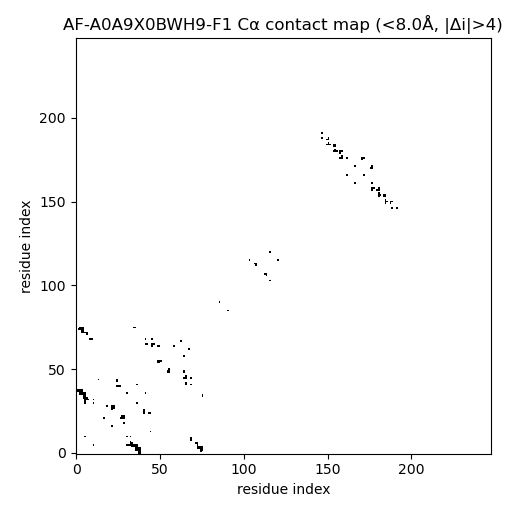
  IPR021013 ATPase, vacuolar ER assembly factor, Vma12 [PTHR31394] (1-219)

Radius of gyration: 35.71 Å; Cα contacts (8 Å, |Δi|>4): 113; chains: 1; bounding box: 85×73×88 Å

pLDDT: mean 70.27, std 16.39, range [32.12, 93.81]

Secondary structure (DSSP, 8-state):
--EEE--HHHHHHHHTS-HHHHHHTT--S---TT-EEEHHHHHHHHHHHHH-HHHHHTTTTSS-HHHHHHTT--B--PPPPPPPPPPHHHHHHHHHHHHHHHHHHHHHHH-TT-PPPGGG--TT---S-S--THHHHHHHHHHHHHHHHHHHHHHHHHHHHHHHS---TTS--HHHHHHHHHHHHHHHHHHHHHHHHHHHHHHHHHHHHHHH--------PPS-------------------------

Solvent-accessible surface area (backbone atoms only — not comparable to full-atom values): 15497 Å² total; per-residue (Å²): 135,63,39,28,28,38,46,72,65,48,52,55,60,50,68,75,50,57,70,77,58,33,63,76,64,70,45,76,95,74,80,53,89,63,31,79,38,51,56,69,50,51,53,54,52,29,54,52,48,67,71,35,69,79,59,41,67,79,46,77,88,59,76,57,66,50,57,63,54,52,59,87,49,44,76,51,72,77,79,76,75,80,74,76,78,80,52,69,68,57,52,51,52,50,51,51,52,51,52,52,54,50,51,53,54,50,48,43,72,75,32,91,83,60,73,80,59,75,92,75,55,55,92,81,66,71,72,96,57,89,86,73,70,64,70,59,51,53,54,47,50,54,48,52,50,49,54,50,50,51,31,50,52,47,24,50,49,46,41,49,48,64,68,75,44,94,58,60,83,83,59,61,43,67,67,52,43,51,50,51,17,50,52,52,22,51,52,48,51,53,53,52,52,48,52,50,56,56,46,51,59,48,53,53,53,49,53,56,53,52,67,71,62,64,78,79,79,76,77,82,68,81,90,82,84,84,87,82,90,81,93,80,90,79,93,75,87,81,83,80,79,82,80,86,81,85,90,132

Foldseek 3Di:
DWWKFAAVLNVVLVVPDDPVVCVVLVHPPDDDHRRTDDPSSLVSSQVVLVPDPVSCVVQVPHDRSSCVRCVPIDTDDPDPPDDPDDDPVVVVVVVVLVVVVVVLVVVCVVDVPDDDDPVPPDPPPDPPDDDDCVVVVVVVVVLVVVLVVQLVCQLVVQLVVLVVDDDDPVSVDPVNSNVVSNVRSVVVSVVSVVVVVVVVVVVVVVVVVVVVPPDPPPPPDDDDDDDDDDDDDDDDDDPDDDDDDDDD